Protein AF-R7UQK9-F1 (afdb_monomer)

Solvent-accessible surface area (backbone atoms only — not comparable to full-atom values): 12264 Å² total; per-residue (Å²): 137,54,74,66,58,55,53,51,52,52,51,52,50,52,52,53,52,51,51,51,54,52,50,53,54,50,52,50,50,52,51,51,50,51,52,55,49,53,53,49,51,52,52,52,55,50,50,54,50,52,54,52,50,53,49,53,51,49,55,53,50,52,53,51,50,53,52,50,50,53,50,52,54,52,50,51,50,52,51,51,50,52,50,50,56,51,48,65,71,64,52,60,86,78,75,60,81,71,87,69,72,72,66,86,37,75,64,57,54,52,49,52,53,51,51,50,53,52,51,54,48,53,50,52,53,50,52,51,51,52,53,51,48,51,54,51,50,51,50,55,51,52,51,51,50,51,51,51,52,51,52,52,53,52,50,52,52,51,52,52,51,51,53,52,51,56,54,61,74,68,53,82,83,78,87,75,87,88,76,99,66,79,93,83,64,75,58,93,46,92,92,73,53,71,71,80,84,78,85,79,88,75,80,76,86,83,132

Foldseek 3Di:
DDPVVVVVVVVVVVVVVVVVVVVVVVVVVVVVVVVVVVVVVVVVVVVVVVVVVVVVVVVVVVVVVVVVVVVVVVVVVVVVVVVVVVVVVPPPPVVPPPPPCPPPDPVVVVVVVVVVVVVVVVVVVVVVVVVVVVVVVVVVVVVVVVVVVVVVVVVVVVVVVVVVVVVVVPDPPPDDDDDPDPPPFDDPDPVPDGDDDDDDDDDDDDD

Secondary structure (DSSP, 8-state):
--HHHHHHHHHHHHHHHHHHHHHHHHHHHHHHHHHHHHHHHHHHHHHHHHHHHHHHHHHHHHHHHHHHHHHHHHHHHHHHHHHHHHHHHHS-TTS--SS------HHHHHHHHHHHHHHHHHHHHHHHHHHHHHHHHHHHHHHHHHHHHHHHHHHHHHHHHHHHHHHHHTS-----------TT---SSTTT-S--------PPPP-

pLDDT: mean 82.95, std 18.62, range [39.41, 98.5]

Mean predicted aligned error: 21.89 Å

Radius of gyration: 50.34 Å; Cα contacts (8 Å, |Δi|>4): 10; chains: 1; bounding box: 82×103×124 Å

Sequence (207 aa):
MTADDEFEIERLRAELAQERQMSEMLESSLKELGITLDEMDKRSHNFDQECNEWKTRYETQVEMNQQLEKQAILLATKVEESKRTLKELKMPKTARKADTDAEVTPHYVKALEKEKIVMENQLRDLEWRLDQESKAYYRATEERKNYVTEISAAKEVIENMKKNQQNLDNTPRSTQAGSNIPQDQRVIDPRRGPIRKTAAIKTLPRI

Organism: Capitella teleta (NCBI:txid283909)

InterPro domains:
  IPR028022 Protein of unknown function DUF4600 [PF15372] (50-167)
  IPR028022 Protein of unknown function DUF4600 [PTHR28671] (6-207)

Structure (mmCIF, N/CA/C/O backbone):
data_AF-R7UQK9-F1
#
_entry.id   AF-R7UQK9-F1
#
loop_
_atom_site.group_PDB
_atom_site.id
_atom_site.type_symbol
_atom_site.label_atom_id
_atom_site.label_alt_id
_atom_site.label_comp_id
_atom_site.label_asym_id
_atom_site.label_entity_id
_atom_site.label_seq_id
_atom_site.pdbx_PDB_ins_code
_atom_site.Cartn_x
_atom_site.Cartn_y
_atom_site.Cartn_z
_atom_site.occupancy
_atom_site.B_iso_or_equiv
_atom_site.auth_seq_id
_atom_site.auth_comp_id
_atom_site.auth_asym_id
_atom_site.auth_atom_id
_atom_site.pdbx_PDB_model_num
ATOM 1 N N . MET A 1 1 ? -53.062 -18.270 78.229 1.00 56.28 1 MET A N 1
ATOM 2 C CA . MET A 1 1 ? -52.474 -18.989 77.087 1.00 56.28 1 MET A CA 1
ATOM 3 C C . MET A 1 1 ? -52.761 -20.455 77.326 1.00 56.28 1 MET A C 1
ATOM 5 O O . MET A 1 1 ? -52.476 -20.924 78.424 1.00 56.28 1 MET A O 1
ATOM 9 N N . THR A 1 2 ? -53.479 -21.100 76.415 1.00 79.19 2 THR A N 1
ATOM 10 C CA . THR A 1 2 ? -53.856 -22.514 76.528 1.00 79.19 2 THR A CA 1
ATOM 11 C C . THR A 1 2 ? -52.745 -23.396 75.951 1.00 79.19 2 THR A C 1
ATOM 13 O O . THR A 1 2 ? -51.916 -22.912 75.187 1.00 79.19 2 THR A O 1
ATOM 16 N N . ALA A 1 3 ? -52.697 -24.676 76.329 1.00 79.38 3 ALA A N 1
ATOM 17 C CA . ALA A 1 3 ? -51.687 -25.609 75.815 1.00 79.38 3 ALA A CA 1
ATOM 18 C C . ALA A 1 3 ? -51.770 -25.793 74.282 1.00 79.38 3 ALA A C 1
ATOM 20 O O . ALA A 1 3 ? -50.750 -26.037 73.643 1.00 79.38 3 ALA A O 1
ATOM 21 N N . ASP A 1 4 ? -52.961 -25.618 73.699 1.00 82.25 4 ASP A N 1
ATOM 22 C CA . ASP A 1 4 ? -53.170 -25.609 72.243 1.00 82.25 4 ASP A CA 1
ATOM 23 C C . ASP A 1 4 ? -52.500 -24.398 71.578 1.00 82.25 4 ASP A C 1
ATOM 25 O O . ASP A 1 4 ? -51.817 -24.557 70.568 1.00 82.25 4 ASP A O 1
ATOM 29 N N . ASP A 1 5 ? -52.610 -23.206 72.183 1.00 86.12 5 ASP A N 1
ATOM 30 C CA . ASP A 1 5 ? -51.944 -21.996 71.673 1.00 86.12 5 ASP A CA 1
ATOM 31 C C . ASP A 1 5 ? -50.416 -22.178 71.650 1.00 86.12 5 ASP A C 1
ATOM 33 O O . ASP A 1 5 ? -49.730 -21.708 70.746 1.00 86.12 5 ASP A O 1
ATOM 37 N N . GLU A 1 6 ? -49.867 -22.865 72.652 1.00 86.75 6 GLU A N 1
ATOM 38 C CA . GLU A 1 6 ? -48.428 -23.095 72.793 1.00 86.75 6 GLU A CA 1
ATOM 39 C C . GLU A 1 6 ? -47.906 -24.107 71.758 1.00 86.75 6 GLU A C 1
ATOM 41 O O . GLU A 1 6 ? -46.847 -23.897 71.163 1.00 86.75 6 GLU A O 1
ATOM 46 N N . PHE A 1 7 ? -48.685 -25.156 71.473 1.00 91.00 7 PHE A N 1
ATOM 47 C CA . PHE A 1 7 ? -48.382 -26.128 70.421 1.00 91.00 7 PHE A CA 1
ATOM 48 C C . PHE A 1 7 ? -48.454 -25.508 69.017 1.00 91.00 7 PHE A C 1
ATOM 50 O O . PHE A 1 7 ? -47.589 -25.760 68.176 1.00 91.00 7 PHE A O 1
ATOM 57 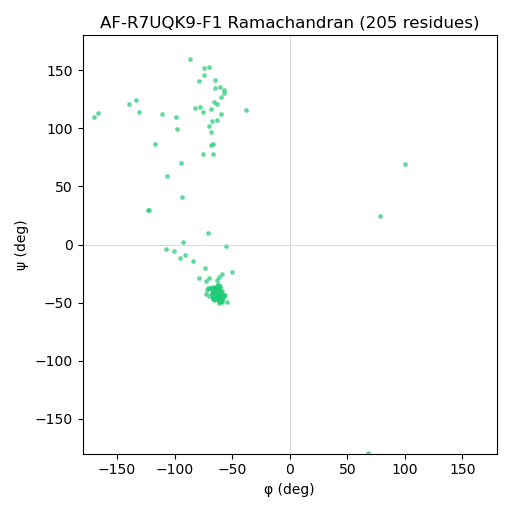N N . GLU A 1 8 ? -49.452 -24.663 68.758 1.00 93.06 8 GLU A N 1
ATOM 58 C CA . GLU A 1 8 ? -49.606 -23.996 67.465 1.00 93.06 8 GLU A CA 1
ATOM 59 C C . GLU A 1 8 ? -48.514 -22.943 67.220 1.00 93.06 8 GLU A C 1
ATOM 61 O O . GLU A 1 8 ? -47.974 -22.856 66.114 1.00 93.06 8 GLU A O 1
ATOM 66 N N . ILE A 1 9 ? -48.097 -22.212 68.261 1.00 92.75 9 ILE A N 1
ATOM 67 C CA . ILE A 1 9 ? -46.937 -21.310 68.196 1.00 92.75 9 ILE A CA 1
ATOM 68 C C . ILE A 1 9 ? -45.661 -22.080 67.844 1.00 92.75 9 ILE A C 1
ATOM 70 O O . ILE A 1 9 ? -44.876 -21.617 67.014 1.00 92.75 9 ILE A O 1
ATOM 74 N N . GLU A 1 10 ? -45.436 -23.246 68.450 1.00 93.88 10 GLU A N 1
ATOM 75 C CA . GLU A 1 10 ? -44.238 -24.041 68.178 1.00 93.88 10 GLU A CA 1
ATOM 76 C C . GLU A 1 10 ? -44.256 -24.641 66.761 1.00 93.88 10 GLU A C 1
ATOM 78 O O . GLU A 1 10 ? -43.234 -24.619 66.071 1.00 93.88 10 GLU A O 1
ATOM 83 N N . ARG A 1 11 ? -45.429 -25.067 66.263 1.00 95.56 11 ARG A N 1
ATOM 84 C CA . ARG A 1 11 ? -45.605 -25.497 64.863 1.00 95.56 11 ARG A CA 1
ATOM 85 C C . ARG A 1 11 ? -45.262 -24.375 63.880 1.00 95.56 11 ARG A C 1
ATOM 87 O O . ARG A 1 11 ? -44.478 -24.589 62.958 1.00 95.56 11 ARG A O 1
ATOM 94 N N . LEU A 1 12 ? -45.796 -23.173 64.105 1.00 95.38 12 LEU A N 1
ATOM 95 C CA . LEU A 1 12 ? -45.536 -22.005 63.256 1.00 95.38 12 LEU A CA 1
ATOM 96 C C . LEU A 1 12 ? -44.060 -21.587 63.279 1.00 95.38 12 LEU A C 1
ATOM 98 O O . LEU A 1 12 ? -43.518 -21.170 62.257 1.00 95.38 12 LEU A O 1
ATOM 102 N N . ARG A 1 13 ? -43.376 -21.719 64.423 1.00 9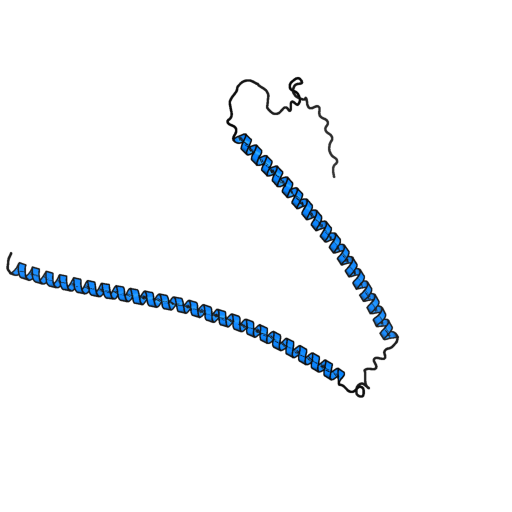5.38 13 ARG A N 1
ATOM 103 C CA . ARG A 1 13 ? -41.927 -21.475 64.517 1.00 95.38 13 ARG A CA 1
ATOM 104 C C . ARG A 1 13 ? -41.118 -22.475 63.700 1.00 95.38 13 ARG A C 1
ATOM 106 O O . ARG A 1 13 ? -40.159 -22.067 63.047 1.00 95.38 13 ARG A O 1
ATOM 113 N N . ALA A 1 14 ? -41.499 -23.751 63.728 1.00 95.31 14 ALA A N 1
ATOM 114 C CA . ALA A 1 14 ? -40.846 -24.788 62.938 1.00 95.31 14 ALA A CA 1
ATOM 115 C C . ALA A 1 14 ? -41.050 -24.568 61.428 1.00 95.31 14 ALA A C 1
ATOM 117 O O . ALA A 1 14 ? -40.078 -24.624 60.674 1.00 95.31 14 ALA A O 1
ATOM 118 N N . GLU A 1 15 ? -42.274 -24.239 60.997 1.00 96.06 15 GLU A N 1
ATOM 119 C CA . GLU A 1 15 ? -42.583 -23.893 59.600 1.00 96.06 15 GLU A CA 1
ATOM 120 C C . GLU A 1 15 ? -41.776 -22.668 59.134 1.00 96.06 15 GLU A C 1
ATOM 122 O O . GLU A 1 15 ? -41.106 -22.724 58.104 1.00 96.06 15 GLU A O 1
ATOM 127 N N . LEU A 1 16 ? -41.737 -21.596 59.937 1.00 96.31 16 LEU A N 1
ATOM 128 C CA . LEU A 1 16 ? -40.948 -20.394 59.642 1.00 96.31 16 LEU A CA 1
ATOM 129 C C . LEU A 1 16 ? -39.444 -20.699 59.528 1.00 96.31 16 LEU A C 1
ATOM 131 O O . LEU A 1 16 ? -38.753 -20.138 58.677 1.00 96.31 16 LEU A O 1
ATOM 135 N N . ALA A 1 17 ? -38.909 -21.561 60.398 1.00 96.50 17 ALA A N 1
ATOM 136 C CA . ALA A 1 17 ? -37.501 -21.951 60.362 1.00 96.50 17 ALA A CA 1
ATOM 137 C C . ALA A 1 17 ? -37.167 -22.753 59.095 1.00 96.50 17 ALA A C 1
ATOM 139 O O . ALA A 1 17 ? -36.146 -22.492 58.456 1.00 96.50 17 ALA A O 1
ATOM 140 N N . GLN A 1 18 ? -38.045 -23.679 58.701 1.00 96.62 18 GLN A N 1
ATOM 141 C CA . GLN A 1 18 ? -37.906 -24.441 57.463 1.00 96.62 18 GLN A CA 1
ATOM 142 C C . GLN A 1 18 ? -37.975 -23.533 56.228 1.00 96.62 18 GLN A C 1
ATOM 144 O O . GLN A 1 18 ? -37.158 -23.673 55.318 1.00 96.62 18 GLN A O 1
ATOM 149 N N . GLU A 1 19 ? -38.921 -22.593 56.194 1.00 96.75 19 GLU A N 1
ATOM 150 C CA . GLU A 1 19 ? -39.078 -21.650 55.085 1.00 96.75 19 GLU A CA 1
ATOM 151 C C . GLU A 1 19 ? -37.849 -20.742 54.944 1.00 96.75 19 GLU A C 1
ATOM 153 O O . GLU A 1 19 ? -37.344 -20.550 53.838 1.00 96.75 19 GLU A O 1
ATOM 158 N N . ARG A 1 20 ? -37.286 -20.265 56.064 1.00 96.75 20 ARG A N 1
ATOM 159 C CA . ARG A 1 20 ? -36.022 -19.509 56.072 1.00 96.75 20 ARG A CA 1
ATOM 160 C C . ARG A 1 20 ? -34.862 -20.320 55.511 1.00 96.75 20 ARG A C 1
ATOM 162 O O . ARG A 1 20 ? -34.158 -19.830 54.634 1.00 96.75 20 ARG A O 1
ATOM 169 N N . GLN A 1 21 ? -34.699 -21.565 55.956 1.00 97.44 21 GLN A N 1
ATOM 170 C CA . GLN A 1 21 ? -33.653 -22.448 55.439 1.00 97.44 21 GLN A CA 1
ATOM 171 C C . GLN A 1 21 ? -33.823 -22.693 53.930 1.00 97.44 21 GLN A C 1
ATOM 173 O O . GLN A 1 21 ? -32.848 -22.686 53.180 1.00 97.44 21 GLN A O 1
ATOM 178 N N . MET A 1 22 ? -35.058 -22.897 53.466 1.00 97.06 22 MET A N 1
ATOM 179 C CA . MET A 1 22 ? -35.349 -23.076 52.044 1.00 97.06 22 MET A CA 1
ATOM 180 C C . MET A 1 22 ? -35.025 -21.816 51.239 1.00 97.06 22 MET A C 1
ATOM 182 O O . MET A 1 22 ? -34.404 -21.914 50.182 1.00 97.06 22 MET A O 1
ATOM 186 N N . SER A 1 23 ? -35.390 -20.643 51.757 1.00 97.50 23 SER A N 1
ATOM 187 C CA . SER A 1 23 ? -35.069 -19.355 51.146 1.00 97.50 23 SER A CA 1
ATOM 188 C C . SER A 1 23 ? -33.557 -19.151 51.024 1.00 97.50 23 SER A C 1
ATOM 190 O O . SER A 1 23 ? -33.077 -18.782 49.956 1.00 97.50 23 SER A O 1
ATOM 192 N N . GLU A 1 24 ? -32.789 -19.453 52.073 1.00 97.56 24 GLU A N 1
ATOM 193 C CA . GLU A 1 24 ? -31.323 -19.349 52.059 1.00 97.56 24 GLU A CA 1
ATOM 194 C C . GLU A 1 24 ? -30.681 -20.304 51.039 1.00 97.56 24 GLU A C 1
ATOM 196 O O . GLU A 1 24 ? -29.775 -19.910 50.301 1.00 97.56 24 GLU A O 1
ATOM 201 N N . MET A 1 25 ? -31.174 -21.545 50.939 1.00 96.94 25 MET A N 1
ATOM 202 C CA . MET A 1 25 ? -30.699 -22.502 49.930 1.00 96.94 25 MET A CA 1
ATOM 203 C C . MET A 1 25 ? -30.996 -22.027 48.503 1.00 96.94 25 MET A C 1
ATOM 205 O O . MET A 1 25 ? -30.138 -22.140 47.626 1.00 96.94 25 MET A O 1
ATOM 209 N N . LEU A 1 26 ? -32.190 -21.474 48.267 1.00 97.69 26 LEU A N 1
ATOM 210 C CA . LEU A 1 26 ? -32.560 -20.918 46.966 1.00 97.69 26 LEU A CA 1
ATOM 211 C C . LEU A 1 26 ? -31.703 -19.702 46.615 1.00 97.69 26 LEU A C 1
ATOM 213 O O . LEU A 1 26 ? -31.220 -19.615 45.491 1.00 97.69 26 LEU A O 1
ATOM 217 N N . GLU A 1 27 ? -31.445 -18.801 47.564 1.00 97.50 27 GLU A N 1
ATOM 218 C CA . GLU A 1 27 ? -30.543 -17.667 47.351 1.00 97.50 27 GLU A CA 1
ATOM 219 C C . GLU A 1 27 ? -29.106 -18.106 47.037 1.00 97.50 27 GLU A C 1
ATOM 221 O O . GLU A 1 27 ? -28.471 -17.509 46.164 1.00 97.50 27 GLU A O 1
ATOM 226 N N . SER A 1 28 ? -28.588 -19.143 47.709 1.00 97.12 28 SER A N 1
ATOM 227 C CA . SER A 1 28 ? -27.271 -19.719 47.389 1.00 97.12 28 SER A CA 1
ATOM 228 C C . SER A 1 28 ? -27.247 -20.265 45.966 1.00 97.12 28 SER A C 1
ATOM 230 O O . SER A 1 28 ? -26.371 -19.908 45.181 1.00 97.12 28 SER A O 1
ATOM 232 N N . SER A 1 29 ? -28.259 -21.054 45.596 1.00 97.00 29 SER A N 1
ATOM 233 C CA . SER A 1 29 ? -28.366 -21.631 44.256 1.00 97.00 29 SER A CA 1
ATOM 234 C C . SER A 1 29 ? -28.487 -20.556 43.176 1.00 97.00 29 SER A C 1
ATOM 236 O O . SER A 1 29 ? -27.858 -20.665 42.131 1.00 97.00 29 SER A O 1
ATOM 238 N N . LEU A 1 30 ? -29.230 -19.478 43.434 1.00 97.81 30 LEU A N 1
ATOM 239 C CA . LEU A 1 30 ? -29.396 -18.367 42.496 1.00 97.81 30 LEU A CA 1
ATOM 240 C C . LEU A 1 30 ? -28.081 -17.594 42.307 1.00 97.81 30 LEU A C 1
ATOM 242 O O . LEU A 1 30 ? -27.746 -17.218 41.184 1.00 97.81 30 LEU A O 1
ATOM 246 N N . LYS A 1 31 ? -27.298 -17.414 43.381 1.00 97.94 31 LYS A N 1
ATOM 247 C CA . LYS A 1 31 ? -25.943 -16.841 43.305 1.00 97.94 31 LYS A CA 1
ATOM 248 C C . LYS A 1 31 ? -24.995 -17.737 42.514 1.00 97.94 31 LYS A C 1
ATOM 250 O O . LYS A 1 31 ? -24.295 -17.236 41.640 1.00 97.94 31 LYS A O 1
ATOM 255 N N . GLU A 1 32 ? -24.991 -19.038 42.783 1.00 97.62 32 GLU A N 1
ATOM 256 C CA . GLU A 1 32 ? -24.187 -20.014 42.038 1.00 97.62 32 GLU A CA 1
ATOM 257 C C . GLU A 1 32 ? -24.565 -20.026 40.554 1.00 97.62 32 GLU A C 1
ATOM 259 O O . GLU A 1 32 ? -23.687 -19.949 39.696 1.00 97.62 32 GLU A O 1
ATOM 264 N N . LEU A 1 33 ? -25.865 -20.012 40.241 1.00 97.62 33 LEU A N 1
ATOM 265 C CA . LEU A 1 33 ? -26.352 -19.936 38.867 1.00 97.62 33 LEU A CA 1
ATOM 266 C C . LEU A 1 33 ? -25.900 -18.634 38.189 1.00 97.62 33 LEU A C 1
ATOM 268 O O . LEU A 1 33 ? -25.443 -18.660 37.048 1.00 97.62 33 LEU A O 1
ATOM 272 N N . GLY A 1 34 ? -25.960 -17.508 38.904 1.00 97.75 34 GLY A N 1
ATOM 273 C CA . GLY A 1 34 ? -25.466 -16.217 38.425 1.00 97.75 34 GLY A CA 1
ATOM 274 C C . GLY A 1 34 ? -23.969 -16.234 38.110 1.00 97.75 34 GLY A C 1
ATOM 275 O O . GLY A 1 34 ? -23.563 -15.723 37.070 1.00 97.75 34 GLY A O 1
ATOM 276 N N . ILE A 1 35 ? -23.159 -16.884 38.951 1.00 97.56 35 ILE A N 1
ATOM 277 C CA . ILE A 1 35 ? -21.725 -17.083 38.691 1.00 97.56 35 ILE A CA 1
ATOM 278 C C . ILE A 1 35 ? -21.528 -17.953 37.446 1.00 97.56 35 ILE A C 1
ATOM 280 O O . ILE A 1 35 ? -20.756 -17.584 36.565 1.00 97.56 35 ILE A O 1
ATOM 284 N N . THR A 1 36 ? -22.250 -19.073 37.325 1.00 97.25 36 THR A N 1
ATOM 285 C CA . THR A 1 36 ? -22.124 -19.943 36.142 1.00 97.25 36 THR A CA 1
ATOM 286 C C . THR A 1 36 ? -22.526 -19.234 34.850 1.00 97.25 36 THR A C 1
ATOM 288 O O . THR A 1 36 ? -21.902 -19.459 33.815 1.00 97.25 36 THR A O 1
ATOM 291 N N . LEU A 1 37 ? -23.528 -18.352 34.904 1.00 97.25 37 LEU A N 1
ATOM 292 C CA . LEU A 1 37 ? -23.958 -17.554 33.761 1.00 97.25 37 LEU A CA 1
ATOM 293 C C . LEU A 1 37 ? -22.870 -16.552 33.349 1.00 97.25 37 LEU A C 1
ATOM 295 O O . LEU A 1 37 ? -22.506 -16.500 32.179 1.00 97.25 37 LEU A O 1
ATOM 299 N N . ASP A 1 38 ? -22.286 -15.834 34.311 1.00 96.62 38 ASP A N 1
ATOM 300 C CA . ASP A 1 38 ? -21.188 -14.890 34.066 1.00 96.62 38 ASP A CA 1
ATOM 301 C C . ASP A 1 38 ? -19.933 -15.592 33.506 1.00 96.62 38 ASP A C 1
ATOM 303 O O . ASP A 1 38 ? -19.273 -15.091 32.594 1.00 96.62 38 ASP A O 1
ATOM 307 N N . GLU A 1 39 ? -19.616 -16.797 33.988 1.00 96.06 39 GLU A N 1
ATOM 308 C CA . GLU A 1 39 ? -18.543 -17.619 33.420 1.00 96.06 39 GLU A CA 1
ATOM 309 C C . GLU A 1 39 ? -18.827 -18.049 31.974 1.00 96.06 39 GLU A C 1
ATOM 311 O O . GLU A 1 39 ? -17.917 -18.038 31.136 1.00 96.06 39 GLU A O 1
ATOM 316 N N . MET A 1 40 ? -20.070 -18.432 31.666 1.00 94.94 40 MET A N 1
ATOM 317 C CA . MET A 1 40 ? -20.482 -18.810 30.312 1.00 94.94 40 MET A CA 1
ATOM 318 C C . MET A 1 40 ? -20.419 -17.616 29.355 1.00 94.94 40 MET A C 1
ATOM 320 O O . MET A 1 40 ? -19.861 -17.755 28.265 1.00 94.94 40 MET A O 1
ATOM 324 N N . ASP A 1 41 ? -20.899 -16.445 29.775 1.00 94.06 41 ASP A N 1
ATOM 325 C CA . ASP A 1 41 ? -20.853 -15.216 28.976 1.00 94.06 41 ASP A CA 1
ATOM 326 C C . ASP A 1 41 ? -19.409 -14.805 28.664 1.00 94.06 41 ASP A C 1
ATOM 328 O O . ASP A 1 41 ? -19.069 -14.519 27.512 1.00 94.06 41 ASP A O 1
ATOM 332 N N . LYS A 1 42 ? -18.510 -14.872 29.656 1.00 94.31 42 LYS A N 1
ATOM 333 C CA . LYS A 1 42 ? -17.072 -14.622 29.451 1.00 94.31 42 LYS A CA 1
ATOM 334 C C . LYS A 1 42 ? -16.449 -15.601 28.456 1.00 94.31 42 LYS A C 1
ATOM 336 O O . LYS A 1 42 ? -15.678 -15.187 27.591 1.00 94.31 42 LYS A O 1
ATOM 341 N N . ARG A 1 43 ? -16.774 -16.897 28.550 1.00 93.38 43 ARG A N 1
ATOM 342 C CA . ARG A 1 43 ? -16.286 -17.905 27.589 1.00 93.38 43 ARG A CA 1
ATOM 343 C C . ARG A 1 43 ? -16.808 -17.646 26.180 1.00 93.38 43 ARG A C 1
ATOM 345 O O . ARG A 1 43 ? -16.034 -17.769 25.235 1.00 93.38 43 ARG A O 1
ATOM 352 N N . SER A 1 44 ? -18.079 -17.271 26.042 1.00 90.75 44 SER A N 1
ATOM 353 C CA . SER A 1 44 ? -18.668 -16.923 24.746 1.00 90.75 44 SER A CA 1
ATOM 354 C C . SER A 1 44 ? -17.954 -15.727 24.119 1.00 90.75 44 SER A C 1
ATOM 356 O O . SER A 1 44 ? -17.577 -15.778 22.953 1.00 90.75 44 SER A O 1
ATOM 358 N N . HIS A 1 45 ? -17.696 -14.681 24.905 1.00 88.88 45 HIS A N 1
ATOM 359 C CA . HIS A 1 45 ? -16.993 -13.497 24.422 1.00 88.88 45 HIS A CA 1
ATOM 360 C C . HIS A 1 45 ? -15.566 -13.810 23.945 1.00 88.88 45 HIS A C 1
ATOM 362 O O . HIS A 1 45 ? -15.147 -13.358 22.879 1.00 88.88 45 HIS A O 1
ATOM 368 N N . ASN A 1 46 ? -14.832 -14.631 24.702 1.00 87.19 46 ASN A N 1
ATOM 369 C CA . ASN A 1 46 ? -13.487 -15.055 24.316 1.00 87.19 46 ASN A CA 1
ATOM 370 C C . ASN A 1 46 ? -13.495 -15.878 23.019 1.00 87.19 46 ASN A C 1
ATOM 372 O O . ASN A 1 46 ? -12.624 -15.691 22.174 1.00 87.19 46 ASN A O 1
ATOM 376 N N . PHE A 1 47 ? -14.489 -16.753 22.832 1.00 86.50 47 PHE A N 1
ATOM 377 C CA . PHE A 1 47 ? -14.632 -17.540 21.606 1.00 86.50 47 PHE A CA 1
ATOM 378 C C . PHE A 1 47 ? -14.819 -16.653 20.366 1.00 86.50 47 PHE A C 1
ATOM 380 O O . PHE A 1 47 ? -14.178 -16.885 19.338 1.00 86.50 47 PHE A O 1
ATOM 387 N N . ASP A 1 48 ? -15.638 -15.603 20.463 1.00 86.44 48 ASP A N 1
ATOM 388 C CA . ASP A 1 48 ? -15.829 -14.648 19.367 1.00 86.44 48 ASP A CA 1
ATOM 389 C C . ASP A 1 48 ? -14.529 -13.905 19.029 1.00 86.44 48 ASP A C 1
ATOM 391 O O . ASP A 1 48 ? -14.196 -13.705 17.856 1.00 86.44 48 ASP A O 1
ATOM 395 N N . GLN A 1 49 ? -13.760 -13.521 20.051 1.00 86.88 49 GLN A N 1
ATOM 396 C CA . GLN A 1 49 ? -12.475 -12.855 19.866 1.00 86.88 49 GLN A CA 1
ATOM 397 C C . GLN A 1 49 ? -11.447 -13.776 19.196 1.00 86.88 49 GLN A C 1
ATOM 399 O O . GLN A 1 49 ? -10.831 -13.382 18.204 1.00 86.88 49 GLN A O 1
ATOM 404 N N . GLU A 1 50 ? -11.309 -15.015 19.669 1.00 87.25 50 GLU A N 1
ATOM 405 C CA . GLU A 1 50 ? -10.430 -16.009 19.053 1.00 87.25 50 GLU A CA 1
ATOM 406 C C . GLU A 1 50 ? -10.834 -16.278 17.596 1.00 87.25 50 GLU A C 1
ATOM 408 O O . GLU A 1 50 ? -9.989 -16.241 16.703 1.00 87.25 50 GLU A O 1
ATOM 413 N N . CYS A 1 51 ? -12.124 -16.464 17.307 1.00 86.44 51 CYS A N 1
ATOM 414 C CA . CYS A 1 51 ? -12.610 -16.668 15.940 1.00 86.44 51 CYS A CA 1
ATOM 415 C C . CYS A 1 51 ? -12.194 -15.517 15.001 1.00 86.44 51 CYS A C 1
ATOM 417 O O . CYS A 1 51 ? -11.694 -15.748 13.893 1.00 86.44 51 CYS A O 1
ATOM 419 N N . ASN A 1 52 ? -12.316 -14.272 15.471 1.00 90.69 52 ASN A N 1
ATOM 420 C CA . ASN A 1 52 ? -11.897 -13.086 14.724 1.00 90.69 52 ASN A CA 1
ATOM 421 C C . ASN A 1 52 ? -10.375 -13.033 14.501 1.00 90.69 52 ASN A C 1
ATOM 423 O O . ASN A 1 52 ? -9.916 -12.667 13.413 1.00 90.69 52 ASN A O 1
ATOM 427 N N . GLU A 1 53 ? -9.576 -13.439 15.489 1.00 94.75 53 GLU A N 1
ATOM 428 C CA . GLU A 1 53 ? -8.118 -13.505 15.359 1.00 94.75 53 GLU A CA 1
ATOM 429 C C . GLU A 1 53 ? -7.672 -14.565 14.350 1.00 94.75 53 GLU A C 1
ATOM 431 O O . GLU A 1 53 ? -6.827 -14.290 13.494 1.00 94.75 53 GLU A O 1
ATOM 436 N N . TRP A 1 54 ? -8.245 -15.768 14.412 1.00 95.88 54 TRP A N 1
ATOM 437 C CA . TRP A 1 54 ? -7.925 -16.848 13.479 1.00 95.88 54 TRP A CA 1
ATOM 438 C C . TRP A 1 54 ? -8.300 -16.479 12.046 1.00 95.88 54 TRP A C 1
ATOM 440 O O . TRP A 1 54 ? -7.513 -16.722 11.129 1.00 95.88 54 TRP A O 1
ATOM 450 N N . LYS A 1 55 ? -9.450 -15.824 11.854 1.00 97.19 55 LYS A N 1
ATOM 451 C CA . LYS A 1 55 ? -9.857 -15.290 10.552 1.00 97.19 55 LYS A CA 1
ATOM 452 C C . LYS A 1 55 ? -8.849 -14.269 10.022 1.00 97.19 55 LYS A C 1
ATOM 454 O O . LYS A 1 55 ? -8.371 -14.417 8.901 1.00 97.19 55 LYS A O 1
ATOM 459 N N . THR A 1 56 ? -8.452 -13.304 10.851 1.00 96.81 56 THR A N 1
ATOM 460 C CA . THR A 1 56 ? -7.467 -12.275 10.474 1.00 96.81 56 THR A CA 1
ATOM 461 C C . THR A 1 56 ? -6.112 -12.893 10.111 1.00 96.81 56 THR A C 1
ATOM 463 O O . THR A 1 56 ? -5.494 -12.520 9.110 1.00 96.81 56 THR A O 1
ATOM 466 N N . ARG A 1 57 ? -5.645 -13.881 10.889 1.00 97.50 57 ARG A N 1
ATOM 467 C CA . ARG A 1 57 ? -4.397 -14.610 10.602 1.00 97.50 57 ARG A CA 1
ATOM 468 C C . ARG A 1 57 ? -4.482 -15.386 9.295 1.00 97.50 57 ARG A C 1
ATOM 470 O O . ARG A 1 57 ? -3.540 -15.344 8.509 1.00 97.50 57 ARG A O 1
ATOM 477 N N . TYR A 1 58 ? -5.597 -16.074 9.056 1.00 97.69 58 TYR A N 1
ATOM 478 C CA . TYR A 1 58 ? -5.824 -16.808 7.817 1.00 97.69 58 TYR A CA 1
ATOM 479 C C . TYR A 1 58 ? -5.819 -15.874 6.602 1.00 97.69 58 TYR A C 1
ATOM 481 O O . TYR A 1 58 ? -5.092 -16.132 5.647 1.00 97.69 58 TYR A O 1
ATOM 489 N N . GLU A 1 59 ? -6.559 -14.765 6.656 1.00 97.75 59 GLU A N 1
ATOM 490 C CA . GLU A 1 59 ? -6.622 -13.777 5.571 1.00 97.75 59 GLU A CA 1
ATOM 491 C C . GLU A 1 59 ? -5.237 -13.184 5.269 1.00 97.75 59 GLU A C 1
ATOM 493 O O . GLU A 1 59 ? -4.808 -13.175 4.114 1.00 97.75 59 GLU A O 1
ATOM 498 N N . THR A 1 60 ? -4.483 -12.811 6.309 1.00 97.88 60 THR A N 1
ATOM 499 C CA . THR A 1 60 ? -3.104 -12.312 6.167 1.00 97.88 60 THR A CA 1
ATOM 500 C C . THR A 1 60 ? -2.177 -13.359 5.541 1.00 97.88 60 THR A C 1
ATOM 502 O O . THR A 1 60 ? -1.360 -13.046 4.673 1.00 97.88 60 THR A O 1
ATOM 505 N N . GLN A 1 61 ? -2.298 -14.625 5.957 1.00 98.38 61 GLN A N 1
ATOM 506 C CA . GLN A 1 61 ? -1.483 -15.715 5.420 1.00 98.38 61 GLN A CA 1
ATOM 507 C C . GLN A 1 61 ? -1.806 -15.994 3.950 1.00 98.38 61 GLN A C 1
ATOM 509 O O . GLN A 1 61 ? -0.896 -16.224 3.154 1.00 98.38 61 GLN A O 1
ATOM 514 N N . VAL A 1 62 ? -3.088 -15.972 3.577 1.00 98.50 62 VAL A N 1
ATOM 515 C CA . VAL A 1 62 ? -3.521 -16.134 2.185 1.00 98.50 62 VAL A CA 1
ATOM 516 C C . VAL A 1 62 ? -2.960 -15.007 1.323 1.00 98.50 62 VAL A C 1
ATOM 518 O O . VAL A 1 62 ? -2.415 -15.282 0.255 1.00 98.50 62 VAL A O 1
ATOM 521 N N . GLU A 1 63 ? -3.021 -13.759 1.788 1.00 98.31 63 GLU A N 1
ATOM 522 C CA . GLU A 1 63 ? -2.458 -12.619 1.063 1.00 98.31 63 GLU A CA 1
ATOM 523 C C . GLU A 1 63 ? -0.937 -12.750 0.882 1.00 98.31 63 GLU A C 1
ATOM 525 O O . GLU A 1 63 ? -0.422 -12.593 -0.230 1.00 98.31 63 GLU A O 1
ATOM 530 N N . MET A 1 64 ? -0.212 -13.121 1.941 1.00 98.19 64 MET A N 1
ATOM 531 C CA . MET A 1 64 ? 1.228 -13.373 1.869 1.00 98.19 64 MET A CA 1
ATOM 532 C C . MET A 1 64 ? 1.557 -14.495 0.878 1.00 98.19 64 MET A C 1
ATOM 534 O O . MET A 1 64 ? 2.464 -14.352 0.055 1.00 98.19 64 MET A O 1
ATOM 538 N N . ASN A 1 65 ? 0.799 -15.592 0.904 1.00 98.38 65 ASN A N 1
ATOM 539 C CA . ASN A 1 65 ? 0.980 -16.703 -0.026 1.00 98.38 65 ASN A CA 1
ATOM 540 C C . ASN A 1 65 ? 0.757 -16.261 -1.479 1.00 98.38 65 ASN A C 1
ATOM 542 O O . ASN A 1 65 ? 1.566 -16.596 -2.342 1.00 98.38 65 ASN A O 1
ATOM 546 N N . GLN A 1 66 ? -0.272 -15.451 -1.753 1.00 98.50 66 GLN A N 1
ATOM 547 C CA . GLN A 1 66 ? -0.510 -14.897 -3.092 1.00 98.50 66 GLN A CA 1
ATOM 548 C C . GLN A 1 66 ? 0.652 -14.015 -3.567 1.00 98.50 66 GLN A C 1
ATOM 550 O O . GLN A 1 66 ? 1.018 -14.036 -4.744 1.00 98.50 66 GLN A O 1
ATOM 555 N N . GLN A 1 67 ? 1.249 -13.224 -2.672 1.00 98.31 67 GLN A N 1
ATOM 556 C CA . GLN A 1 67 ? 2.425 -12.418 -3.006 1.00 98.31 67 GLN A CA 1
ATOM 557 C C . GLN A 1 6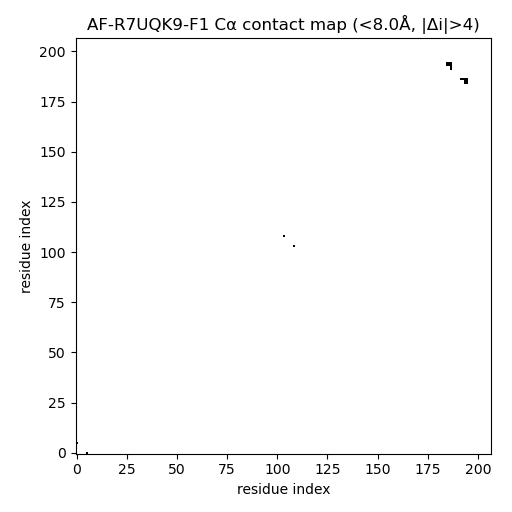7 ? 3.648 -13.294 -3.306 1.00 98.31 67 GLN A C 1
ATOM 559 O O . GLN A 1 67 ? 4.353 -13.037 -4.284 1.00 98.31 67 GLN A O 1
ATOM 564 N N . LEU A 1 68 ? 3.883 -14.343 -2.514 1.00 98.38 68 LEU A N 1
ATOM 565 C CA . LEU A 1 68 ? 4.968 -15.302 -2.742 1.00 98.38 68 LEU A CA 1
ATOM 566 C C . LEU A 1 68 ? 4.796 -16.057 -4.063 1.00 98.38 68 LEU A C 1
ATOM 568 O O . LEU A 1 68 ? 5.764 -16.230 -4.799 1.00 98.38 68 LEU A O 1
ATOM 572 N N . GLU A 1 69 ? 3.573 -16.449 -4.407 1.00 98.38 69 GLU A N 1
ATOM 573 C CA . GLU A 1 69 ? 3.274 -17.133 -5.665 1.00 98.38 69 GLU A CA 1
ATOM 574 C C . GLU A 1 69 ? 3.561 -16.235 -6.878 1.00 98.38 69 GLU A C 1
ATOM 576 O O . GLU A 1 69 ? 4.239 -16.653 -7.820 1.00 98.38 69 GLU A O 1
ATOM 581 N N . LYS A 1 70 ? 3.168 -14.954 -6.817 1.00 98.25 70 LYS A N 1
ATOM 582 C CA . LYS A 1 70 ? 3.536 -13.955 -7.838 1.00 98.25 70 LYS A CA 1
ATOM 583 C C . LYS A 1 70 ? 5.055 -13.818 -7.978 1.00 98.25 70 LYS A C 1
ATOM 585 O O . LYS A 1 70 ? 5.565 -13.776 -9.099 1.00 98.25 70 LYS A O 1
ATOM 590 N N . GLN A 1 71 ? 5.785 -13.768 -6.862 1.00 98.12 71 GLN A N 1
ATOM 591 C CA . GLN A 1 71 ? 7.249 -13.693 -6.880 1.00 98.12 71 GLN A CA 1
ATOM 592 C C . GLN A 1 71 ? 7.882 -14.956 -7.478 1.00 98.12 71 GLN A C 1
ATOM 594 O O . GLN A 1 71 ? 8.813 -14.850 -8.277 1.00 98.12 71 GLN A O 1
ATOM 599 N N . ALA A 1 72 ? 7.359 -16.138 -7.150 1.00 97.62 72 ALA A N 1
ATOM 600 C CA . ALA A 1 72 ? 7.832 -17.404 -7.698 1.00 97.62 72 ALA A CA 1
ATOM 601 C C . ALA A 1 72 ? 7.660 -17.460 -9.223 1.00 97.62 72 ALA A C 1
ATOM 603 O O . ALA A 1 72 ? 8.601 -17.819 -9.932 1.00 97.62 72 ALA A O 1
ATOM 604 N N . ILE A 1 73 ? 6.502 -17.033 -9.740 1.00 98.06 73 ILE A N 1
ATOM 605 C CA . ILE A 1 73 ? 6.233 -16.963 -11.184 1.00 98.06 73 ILE A CA 1
ATOM 606 C C . ILE A 1 73 ? 7.191 -15.984 -11.874 1.00 98.06 73 ILE A C 1
ATOM 608 O O . ILE A 1 73 ? 7.774 -16.312 -12.912 1.00 98.06 73 ILE A O 1
ATOM 612 N N . LEU A 1 74 ? 7.398 -14.798 -11.295 1.00 98.06 74 LEU A N 1
ATOM 613 C CA . LEU A 1 74 ? 8.310 -13.791 -11.843 1.00 98.06 74 LEU A CA 1
ATOM 614 C C . LEU A 1 74 ? 9.747 -14.322 -11.927 1.00 98.06 74 LEU A C 1
ATOM 616 O O . LEU A 1 74 ? 10.405 -14.198 -12.961 1.00 98.06 74 LEU A O 1
ATOM 620 N N . LEU A 1 75 ? 10.232 -14.938 -10.848 1.00 97.94 75 LEU A N 1
ATOM 621 C CA . LEU A 1 75 ? 11.572 -15.515 -10.798 1.00 97.94 75 LEU A CA 1
ATOM 622 C C . LEU A 1 75 ? 11.719 -16.682 -11.775 1.00 97.94 75 LEU A C 1
ATOM 624 O O . LEU A 1 75 ? 12.718 -16.742 -12.488 1.00 97.94 75 LEU A O 1
ATOM 628 N N . ALA A 1 76 ? 10.724 -17.567 -11.862 1.00 97.19 76 ALA A N 1
ATOM 629 C CA . ALA A 1 76 ? 10.722 -18.662 -12.827 1.00 97.19 76 ALA A CA 1
ATOM 630 C C . ALA A 1 76 ? 10.800 -18.139 -14.269 1.00 97.19 76 ALA A C 1
ATOM 632 O O . ALA A 1 76 ? 11.613 -18.624 -15.055 1.00 97.19 76 ALA A O 1
ATOM 633 N N . THR A 1 77 ? 10.030 -17.094 -14.587 1.00 96.50 77 THR A N 1
ATOM 634 C CA . THR A 1 77 ? 10.052 -16.435 -15.902 1.00 96.50 77 THR A CA 1
ATOM 635 C C . THR A 1 77 ? 11.431 -15.855 -16.204 1.00 96.50 77 THR A C 1
ATOM 637 O O . THR A 1 77 ? 12.006 -16.137 -17.253 1.00 96.50 77 THR A O 1
ATOM 640 N N . LYS A 1 78 ? 12.026 -15.130 -15.250 1.00 96.31 78 LYS A N 1
ATOM 641 C CA . LYS A 1 78 ? 13.354 -14.520 -15.406 1.00 96.31 78 LYS A CA 1
ATOM 642 C C . LYS A 1 78 ? 14.470 -15.557 -15.564 1.00 96.31 78 LYS A C 1
ATOM 644 O O . LYS A 1 78 ? 15.416 -15.357 -16.331 1.00 96.31 78 LYS A O 1
ATOM 649 N N . VAL A 1 79 ? 14.375 -16.675 -14.844 1.00 96.38 79 VAL A N 1
ATOM 650 C CA . VAL A 1 79 ? 15.296 -17.810 -14.993 1.00 96.38 79 VAL A CA 1
ATOM 651 C C . VAL A 1 79 ? 15.151 -18.430 -16.379 1.00 96.38 79 VAL A C 1
ATOM 653 O O . VAL A 1 79 ? 16.161 -18.726 -17.015 1.00 96.38 79 VAL A O 1
ATOM 656 N N . GLU A 1 80 ? 13.925 -18.607 -16.866 1.00 94.62 80 GLU A N 1
ATOM 657 C CA . GLU A 1 80 ? 13.672 -19.182 -18.186 1.00 94.62 80 GLU A CA 1
ATOM 658 C C . GLU A 1 80 ? 14.160 -18.265 -19.316 1.00 94.62 80 GLU A C 1
ATOM 660 O O . GLU A 1 80 ? 14.827 -18.729 -20.237 1.00 94.62 80 GLU A O 1
ATOM 665 N N . GLU A 1 81 ? 13.938 -16.955 -19.212 1.00 94.31 81 GLU A N 1
ATOM 666 C CA . GLU A 1 81 ? 14.509 -15.961 -20.129 1.00 94.31 81 GLU A CA 1
ATOM 667 C C . GLU A 1 81 ? 16.038 -16.017 -20.132 1.00 94.31 81 GLU A C 1
ATOM 669 O O . GLU A 1 81 ? 16.657 -16.125 -21.188 1.00 94.31 81 GLU A O 1
ATOM 674 N N . SER A 1 82 ? 16.661 -16.051 -18.951 1.00 91.25 82 SER A N 1
ATOM 675 C CA . SER A 1 82 ? 18.121 -16.154 -18.830 1.00 91.25 82 SER A CA 1
ATOM 676 C C . SER A 1 82 ? 18.661 -17.447 -19.452 1.00 91.25 82 SER A C 1
ATOM 678 O O . SER A 1 82 ? 19.704 -17.435 -20.110 1.00 91.25 82 SER A O 1
ATOM 680 N N . LYS A 1 83 ? 17.946 -18.570 -19.290 1.00 91.31 83 LYS A N 1
ATOM 681 C CA . LYS A 1 83 ? 18.279 -19.848 -19.938 1.00 91.31 83 LYS A CA 1
ATOM 682 C C . LYS A 1 83 ? 18.146 -19.769 -21.456 1.00 91.31 83 LYS A C 1
ATOM 684 O O . LYS A 1 83 ? 19.023 -20.291 -22.143 1.00 91.31 83 LYS A O 1
ATOM 689 N N . ARG A 1 84 ? 17.097 -19.128 -21.984 1.00 84.69 84 ARG A N 1
ATOM 690 C CA . ARG A 1 84 ? 16.913 -18.909 -23.431 1.00 84.69 84 ARG A CA 1
ATOM 691 C C . ARG A 1 84 ? 18.049 -18.070 -24.003 1.00 84.69 84 ARG A C 1
ATOM 693 O O . ARG A 1 84 ? 18.712 -18.536 -24.923 1.00 84.69 84 ARG A O 1
ATOM 700 N N . THR A 1 85 ? 18.367 -16.937 -23.380 1.00 84.69 85 THR A N 1
ATOM 701 C CA . THR A 1 85 ? 19.498 -16.078 -23.765 1.00 84.69 85 THR A CA 1
ATOM 702 C C . THR A 1 85 ? 20.821 -16.847 -23.749 1.00 84.69 85 THR A C 1
ATOM 704 O O . THR A 1 85 ? 21.612 -16.777 -24.689 1.00 84.69 85 THR A O 1
ATOM 707 N N . LEU A 1 86 ? 21.067 -17.655 -22.711 1.00 80.12 86 LEU A N 1
ATOM 708 C CA . LEU A 1 86 ? 22.274 -18.478 -22.632 1.00 80.12 86 LEU A CA 1
ATOM 709 C C . LEU A 1 86 ? 22.302 -19.579 -23.703 1.00 80.12 86 LEU A C 1
ATOM 711 O O . LEU A 1 86 ? 23.368 -19.890 -24.232 1.00 80.12 86 LEU A O 1
ATOM 715 N N . LYS A 1 87 ? 21.153 -20.182 -24.025 1.00 78.62 87 LYS A N 1
ATOM 716 C CA . LYS A 1 87 ? 21.029 -21.178 -25.094 1.00 78.62 87 LYS A CA 1
ATOM 717 C C . LYS A 1 87 ? 21.307 -20.543 -26.454 1.00 78.62 87 LYS A C 1
ATOM 719 O O . LYS A 1 87 ? 22.073 -21.118 -27.216 1.00 78.62 87 LYS A O 1
ATOM 724 N N . GLU A 1 88 ? 20.777 -19.352 -26.725 1.00 73.75 88 GLU A N 1
ATOM 725 C CA . GLU A 1 88 ? 21.062 -18.575 -27.939 1.00 73.75 88 GLU A CA 1
ATOM 726 C C . GLU A 1 88 ? 22.553 -18.245 -28.086 1.00 73.75 88 GLU A C 1
ATOM 728 O O . GLU A 1 88 ? 23.102 -18.376 -29.179 1.00 73.75 88 GLU A O 1
ATOM 733 N N . LEU A 1 89 ? 23.230 -17.900 -26.986 1.00 68.94 89 LEU A N 1
ATOM 734 C CA . LEU A 1 89 ? 24.678 -17.655 -26.958 1.00 68.94 89 LEU A CA 1
ATOM 735 C C . LEU A 1 89 ? 25.518 -18.931 -27.146 1.00 68.94 89 LEU A C 1
ATOM 737 O O . LEU A 1 89 ? 26.637 -18.858 -27.653 1.00 68.94 89 LEU A O 1
ATOM 741 N N . LYS A 1 90 ? 25.002 -20.096 -26.729 1.00 66.06 90 LYS A N 1
ATOM 742 C CA . LYS A 1 90 ? 25.677 -21.405 -26.819 1.00 66.06 90 LYS A CA 1
ATOM 743 C C . LYS A 1 90 ? 25.390 -22.171 -28.111 1.00 66.06 90 LYS A C 1
ATOM 745 O O . LYS A 1 90 ? 26.034 -23.194 -28.345 1.00 66.06 90 LYS A O 1
ATOM 750 N N . MET A 1 91 ? 24.455 -21.715 -28.948 1.00 54.06 91 MET A N 1
ATOM 751 C CA . MET A 1 91 ? 24.272 -22.289 -30.281 1.00 54.06 91 MET A CA 1
ATOM 752 C C . MET A 1 91 ? 25.582 -22.134 -31.075 1.00 54.06 91 MET A C 1
ATOM 754 O O . MET A 1 91 ? 26.099 -21.018 -31.178 1.00 54.06 91 MET A O 1
ATOM 758 N N . PRO A 1 92 ? 26.145 -23.214 -31.650 1.00 51.12 92 PRO A N 1
ATOM 759 C CA . PRO A 1 92 ? 27.342 -23.109 -32.468 1.00 51.12 92 PRO A CA 1
ATOM 760 C C . PRO A 1 92 ? 27.087 -22.139 -33.623 1.00 51.12 92 PRO A C 1
ATOM 762 O O . PRO A 1 92 ? 26.098 -22.280 -34.347 1.00 51.12 92 PRO A O 1
ATOM 765 N N . LYS A 1 93 ? 28.018 -21.206 -33.860 1.00 51.91 93 LYS A N 1
ATOM 766 C CA . LYS A 1 93 ? 28.039 -20.302 -35.031 1.00 51.91 93 LYS A CA 1
ATOM 767 C C . LYS A 1 93 ? 27.994 -21.037 -36.388 1.00 51.91 93 LYS A C 1
ATOM 769 O O . LYS A 1 93 ? 27.980 -20.400 -37.432 1.00 51.91 93 LYS A O 1
ATOM 774 N N . THR A 1 94 ? 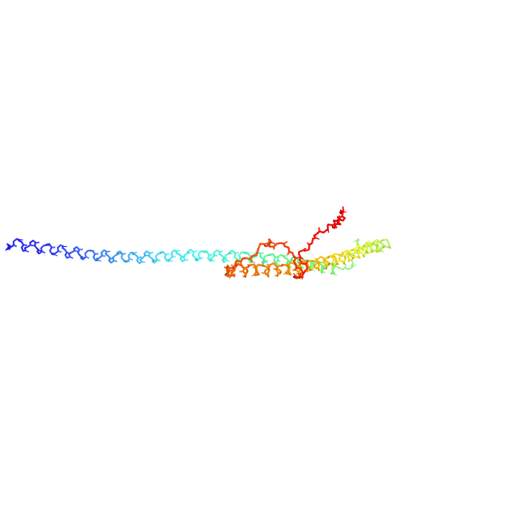27.971 -22.367 -36.390 1.00 47.97 94 THR A N 1
ATOM 775 C CA . THR A 1 94 ? 27.891 -23.233 -37.567 1.00 47.97 94 THR A CA 1
ATOM 776 C C . THR A 1 94 ? 26.471 -23.689 -37.919 1.00 47.97 94 THR A C 1
ATOM 778 O O . THR A 1 94 ? 26.281 -24.172 -39.028 1.00 47.97 94 THR A O 1
ATOM 781 N N . ALA A 1 95 ? 25.468 -23.494 -37.049 1.00 48.53 95 ALA A N 1
ATOM 782 C CA . ALA A 1 95 ? 24.058 -23.803 -37.349 1.00 48.53 95 ALA A CA 1
ATOM 783 C C . ALA A 1 95 ? 23.217 -22.566 -37.728 1.00 48.53 95 ALA A C 1
ATOM 785 O O . ALA A 1 95 ? 22.072 -22.700 -38.142 1.00 48.53 95 ALA A O 1
ATOM 786 N N . ARG A 1 96 ? 23.793 -21.359 -37.646 1.00 46.81 96 ARG A N 1
ATOM 787 C CA . ARG A 1 96 ? 23.225 -20.103 -38.176 1.00 46.81 96 ARG A CA 1
ATOM 788 C C . ARG A 1 96 ? 23.725 -19.806 -39.599 1.00 46.81 96 ARG A C 1
ATOM 790 O O . ARG A 1 96 ? 24.046 -18.676 -39.944 1.00 46.81 96 ARG A O 1
ATOM 797 N N . LYS A 1 97 ? 23.805 -20.847 -40.431 1.00 47.81 97 LYS A N 1
ATOM 798 C CA . LYS A 1 97 ? 23.911 -20.724 -41.894 1.00 47.81 97 LYS A CA 1
ATOM 799 C C . LYS A 1 97 ? 22.584 -21.122 -42.539 1.00 47.81 97 LYS A C 1
ATOM 801 O O . LYS A 1 97 ? 22.517 -22.079 -43.294 1.00 47.81 97 LYS A O 1
ATOM 806 N N . ALA A 1 98 ? 21.535 -20.412 -42.153 1.00 52.62 98 ALA A N 1
ATOM 807 C CA . ALA A 1 98 ? 20.294 -20.225 -42.895 1.00 52.62 98 ALA A CA 1
ATOM 808 C C . ALA A 1 98 ? 19.540 -19.126 -42.128 1.00 52.62 98 ALA A C 1
ATOM 810 O O . ALA A 1 98 ? 19.162 -19.333 -40.980 1.00 52.62 98 ALA A O 1
ATOM 811 N N . ASP A 1 99 ? 19.443 -17.938 -42.719 1.00 48.34 99 ASP A N 1
ATOM 812 C CA . ASP A 1 99 ? 18.613 -16.798 -42.285 1.00 48.34 99 ASP A CA 1
ATOM 813 C C . ASP A 1 99 ? 19.081 -15.896 -41.124 1.00 48.34 99 ASP A C 1
ATOM 815 O O . ASP A 1 99 ? 18.287 -15.167 -40.538 1.00 48.34 99 ASP A O 1
ATOM 819 N N . THR A 1 100 ? 20.387 -15.823 -40.845 1.00 51.56 100 THR A N 1
ATOM 820 C CA . THR A 1 100 ? 20.981 -14.648 -40.153 1.00 51.56 100 THR A CA 1
ATOM 821 C C . THR A 1 100 ? 22.087 -13.975 -40.963 1.00 51.56 100 THR A C 1
ATOM 823 O O . THR A 1 100 ? 22.986 -13.367 -40.397 1.00 51.56 100 THR A O 1
ATOM 826 N N . ASP A 1 101 ? 21.990 -14.058 -42.288 1.00 48.00 101 ASP A N 1
ATOM 827 C CA . ASP A 1 101 ? 22.363 -12.942 -43.155 1.00 48.00 101 ASP A CA 1
ATOM 828 C C . ASP A 1 101 ? 21.067 -12.168 -43.439 1.00 48.00 101 ASP A C 1
ATOM 830 O O . ASP A 1 101 ? 20.533 -12.157 -44.544 1.00 48.00 101 ASP A O 1
ATOM 834 N N . ALA A 1 102 ? 20.538 -11.480 -42.422 1.00 56.72 102 ALA A N 1
ATOM 835 C CA . ALA A 1 102 ? 20.021 -10.157 -42.732 1.00 56.72 102 ALA A CA 1
ATOM 836 C C . ALA A 1 102 ? 21.282 -9.362 -43.044 1.00 56.72 102 ALA A C 1
ATOM 838 O O . ALA A 1 102 ? 21.931 -8.830 -42.144 1.00 56.72 102 ALA A O 1
ATOM 839 N N . GLU A 1 103 ? 21.696 -9.461 -44.304 1.00 56.31 103 GLU A N 1
ATOM 840 C CA . GLU A 1 103 ? 22.798 -8.733 -44.893 1.00 56.31 103 GLU A CA 1
ATOM 841 C C . GLU A 1 103 ? 22.742 -7.331 -44.279 1.00 56.31 103 GLU A C 1
ATOM 843 O O . GLU A 1 103 ? 21.718 -6.643 -44.391 1.00 56.31 103 GLU A O 1
ATOM 848 N N . VAL A 1 104 ? 23.768 -6.951 -43.504 1.00 60.88 104 VAL A N 1
ATOM 849 C CA . VAL A 1 104 ? 23.912 -5.581 -43.001 1.00 60.88 104 VAL A CA 1
ATOM 850 C C . VAL A 1 104 ? 24.161 -4.739 -44.239 1.00 60.88 104 VAL A C 1
ATOM 852 O O . VAL A 1 104 ? 25.285 -4.414 -44.612 1.00 60.88 104 VAL A O 1
ATOM 855 N N . THR A 1 105 ? 23.077 -4.479 -44.955 1.00 69.06 105 THR A N 1
ATOM 856 C CA . THR A 1 105 ? 23.096 -3.731 -46.184 1.00 69.06 105 THR A CA 1
ATOM 857 C C . THR A 1 105 ? 23.297 -2.281 -45.782 1.00 69.06 105 THR A C 1
ATOM 859 O O . THR A 1 105 ? 22.749 -1.820 -44.771 1.00 69.06 105 THR A O 1
ATOM 862 N N . PRO A 1 106 ? 24.014 -1.499 -46.596 1.00 75.50 106 PRO A N 1
ATOM 863 C CA . PRO A 1 106 ? 24.074 -0.054 -46.423 1.00 75.50 106 PRO A CA 1
ATOM 864 C C . PRO A 1 106 ? 22.683 0.596 -46.289 1.00 75.50 106 PRO A C 1
ATOM 866 O O . PRO A 1 106 ? 22.556 1.669 -45.708 1.00 75.50 106 PRO A O 1
ATOM 869 N N . HIS A 1 107 ? 21.627 -0.047 -46.801 1.00 78.50 107 HIS A N 1
ATOM 870 C CA . HIS A 1 107 ? 20.240 0.384 -46.646 1.00 78.50 107 HIS A CA 1
ATOM 871 C C . HIS A 1 107 ? 19.682 0.172 -45.234 1.00 78.50 107 HIS A C 1
ATOM 873 O O . HIS A 1 107 ? 19.031 1.080 -44.720 1.00 78.50 107 HIS A O 1
ATOM 879 N N . TYR A 1 108 ? 19.955 -0.969 -44.596 1.00 84.12 108 TYR A N 1
ATOM 880 C CA . TYR A 1 108 ? 19.518 -1.238 -43.224 1.00 84.12 108 TYR A CA 1
ATOM 881 C C . TYR A 1 108 ? 20.206 -0.304 -42.220 1.00 84.12 108 TYR A C 1
ATOM 883 O O . TYR A 1 108 ? 19.546 0.291 -41.372 1.00 84.12 108 TYR A O 1
ATOM 891 N N . VAL A 1 109 ? 21.512 -0.067 -42.392 1.00 85.31 109 VAL A N 1
ATOM 892 C CA . VAL A 1 109 ? 22.262 0.909 -41.580 1.00 85.31 109 VAL A CA 1
ATOM 893 C C . VAL A 1 109 ? 21.690 2.321 -41.751 1.00 85.31 109 VAL A C 1
ATOM 895 O O . VAL A 1 109 ? 21.387 2.979 -40.760 1.00 85.31 109 VAL A O 1
ATOM 898 N N . LYS A 1 110 ? 21.426 2.760 -42.990 1.00 90.31 110 LYS A N 1
ATOM 899 C CA . LYS A 1 110 ? 20.797 4.067 -43.263 1.00 90.31 110 LYS A CA 1
ATOM 900 C C . LYS A 1 110 ? 19.389 4.203 -42.680 1.00 90.31 110 LYS A C 1
ATOM 902 O O . LYS A 1 110 ? 18.982 5.310 -42.335 1.00 90.31 110 LYS A O 1
ATOM 907 N N . ALA A 1 111 ? 18.613 3.121 -42.627 1.00 89.38 111 ALA A N 1
ATOM 908 C CA . ALA A 1 111 ? 17.284 3.140 -42.020 1.00 89.38 111 ALA A CA 1
ATOM 909 C C . ALA A 1 111 ? 17.383 3.369 -40.505 1.00 89.38 111 ALA A C 1
ATOM 911 O O . ALA A 1 111 ? 16.719 4.263 -39.983 1.00 89.38 111 ALA A O 1
ATOM 912 N N . LEU A 1 112 ? 18.288 2.649 -39.836 1.00 92.06 112 LEU A N 1
ATOM 913 C CA . LEU A 1 112 ? 18.554 2.816 -38.407 1.00 92.06 112 LEU A CA 1
ATOM 914 C C . LEU A 1 112 ? 19.148 4.191 -38.073 1.00 92.06 112 LEU A C 1
ATOM 916 O O . LEU A 1 112 ? 18.786 4.785 -37.064 1.00 92.06 112 LEU A O 1
ATOM 920 N N . GLU A 1 113 ? 20.015 4.746 -38.924 1.00 94.38 113 GLU A N 1
ATOM 921 C CA . GLU A 1 113 ? 20.541 6.109 -38.753 1.00 94.38 113 GLU A CA 1
ATOM 922 C C . GLU A 1 113 ? 19.432 7.166 -38.822 1.00 94.38 113 GLU A C 1
ATOM 924 O O . GLU A 1 113 ? 19.416 8.101 -38.023 1.00 94.38 113 GLU A O 1
ATOM 929 N N . LYS A 1 114 ? 18.473 7.011 -39.743 1.00 95.88 114 LYS A N 1
ATOM 930 C CA . LYS A 1 114 ? 17.306 7.901 -39.826 1.00 95.88 114 LYS A CA 1
ATOM 931 C C . LYS A 1 114 ? 16.418 7.776 -38.596 1.00 95.88 114 LYS A C 1
ATOM 933 O O . LYS A 1 114 ? 16.005 8.795 -38.054 1.00 95.88 114 LYS A O 1
ATOM 938 N N . GLU A 1 115 ? 16.138 6.551 -38.159 1.00 95.75 115 GLU A N 1
ATOM 939 C CA . GLU A 1 115 ? 15.334 6.306 -36.961 1.00 95.75 115 GLU A CA 1
ATOM 940 C C . GLU A 1 115 ? 16.006 6.899 -35.720 1.00 95.75 115 GLU A C 1
ATOM 942 O O . GLU A 1 115 ? 15.364 7.623 -34.963 1.00 95.75 115 GLU A O 1
ATOM 947 N N . LYS A 1 116 ? 17.323 6.716 -35.574 1.00 96.88 116 LYS A N 1
ATOM 948 C CA . LYS A 1 116 ? 18.120 7.354 -34.524 1.00 96.88 116 LYS A CA 1
ATOM 949 C C . LYS A 1 116 ? 17.954 8.878 -34.532 1.00 96.88 116 LYS A C 1
ATOM 951 O O . LYS A 1 116 ? 17.668 9.449 -33.487 1.00 96.88 116 LYS A O 1
ATOM 956 N N . ILE A 1 117 ? 18.095 9.531 -35.689 1.00 97.81 117 ILE A N 1
ATOM 957 C CA . ILE A 1 117 ? 17.946 10.994 -35.805 1.00 97.81 117 ILE A CA 1
ATOM 958 C C . ILE A 1 117 ? 16.531 11.438 -35.406 1.00 97.81 117 ILE A C 1
ATOM 960 O O . ILE A 1 117 ? 16.366 12.444 -34.717 1.00 97.81 117 ILE A O 1
ATOM 964 N N . VAL A 1 118 ? 15.501 10.694 -35.819 1.00 97.38 118 VAL A N 1
ATOM 965 C CA . VAL A 1 118 ? 14.110 10.986 -35.438 1.00 97.38 118 VAL A CA 1
ATOM 966 C C . VAL A 1 118 ? 13.934 10.886 -33.924 1.00 97.38 118 VAL A C 1
ATOM 968 O O . VAL A 1 118 ? 13.378 11.803 -33.322 1.00 97.38 118 VAL A O 1
ATOM 971 N N . MET A 1 119 ? 14.455 9.828 -33.303 1.00 97.44 119 MET A N 1
ATOM 972 C CA . MET A 1 119 ? 14.380 9.632 -31.853 1.00 97.44 119 MET A CA 1
ATOM 973 C C . MET A 1 119 ? 15.159 10.710 -31.088 1.00 97.44 119 MET A C 1
ATOM 975 O O . MET A 1 119 ? 14.669 11.233 -30.091 1.00 97.44 119 MET A O 1
ATOM 979 N N . GLU A 1 120 ? 16.339 11.105 -31.569 1.00 97.62 120 GLU A N 1
ATOM 980 C CA . GLU A 1 120 ? 17.132 12.190 -30.974 1.00 97.62 120 GLU A CA 1
ATOM 981 C C . GLU A 1 120 ? 16.417 13.547 -31.051 1.00 97.62 120 GLU A C 1
ATOM 983 O O . GLU A 1 120 ? 16.510 14.350 -30.120 1.0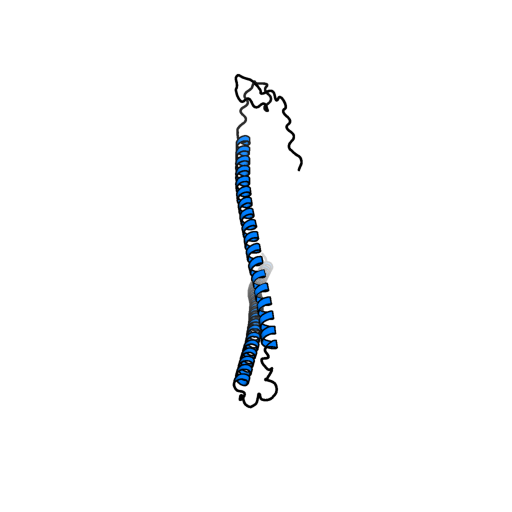0 97.62 120 GLU A O 1
ATOM 988 N N . ASN A 1 121 ? 15.685 13.813 -32.134 1.00 97.75 121 ASN A N 1
ATOM 989 C CA . ASN A 1 121 ? 14.879 15.027 -32.260 1.00 97.75 121 ASN A CA 1
ATOM 990 C C . ASN A 1 121 ? 13.668 14.999 -31.324 1.00 97.75 121 ASN A C 1
ATOM 992 O O . ASN A 1 121 ? 13.425 15.973 -30.618 1.00 97.75 121 ASN A O 1
ATOM 996 N N . GLN A 1 122 ? 12.959 13.868 -31.252 1.00 98.31 122 GLN A N 1
ATOM 997 C CA . GLN A 1 122 ? 11.848 13.696 -30.313 1.00 98.31 122 GLN A CA 1
ATOM 998 C C . GLN A 1 122 ? 12.299 13.868 -28.861 1.00 98.31 122 GLN A C 1
ATOM 1000 O O . GLN A 1 122 ? 11.609 14.518 -28.079 1.00 98.31 122 GLN A O 1
ATOM 1005 N N . LEU A 1 123 ? 13.469 13.330 -28.506 1.00 98.19 123 LEU A N 1
ATOM 1006 C CA . LEU A 1 123 ? 14.051 13.511 -27.180 1.00 98.19 123 LEU A CA 1
ATOM 1007 C C . LEU A 1 123 ? 14.278 14.997 -26.882 1.00 98.19 123 LEU A C 1
ATOM 1009 O O . LEU A 1 123 ? 13.849 15.481 -25.839 1.00 98.19 123 LEU A O 1
ATOM 1013 N N . ARG A 1 124 ? 14.869 15.736 -27.825 1.00 98.25 124 ARG A N 1
ATOM 1014 C CA . ARG A 1 124 ? 15.134 17.172 -27.674 1.00 98.25 124 ARG A CA 1
ATOM 1015 C C . ARG A 1 124 ? 13.857 18.004 -27.541 1.00 98.25 124 ARG A C 1
ATOM 1017 O O . ARG A 1 124 ? 13.815 18.936 -26.740 1.00 98.25 124 ARG A O 1
ATOM 1024 N N . ASP A 1 125 ? 12.808 17.654 -28.280 1.00 98.19 125 ASP A N 1
ATOM 1025 C CA . ASP A 1 125 ? 11.503 18.313 -28.172 1.00 98.19 125 ASP A CA 1
ATOM 1026 C C . ASP A 1 125 ? 10.856 18.063 -26.803 1.00 98.19 125 ASP A C 1
ATOM 1028 O O . ASP A 1 125 ? 10.290 18.977 -26.196 1.00 98.19 125 ASP A O 1
ATOM 1032 N N . LEU A 1 126 ? 10.954 16.831 -26.292 1.00 97.88 126 LEU A N 1
ATOM 1033 C CA . LEU A 1 126 ? 10.462 16.479 -24.960 1.00 97.88 126 LEU A CA 1
ATOM 1034 C C . LEU A 1 126 ? 11.253 17.192 -23.859 1.00 97.88 126 LEU A C 1
ATOM 1036 O O . LEU A 1 126 ? 10.642 17.740 -22.943 1.00 97.88 126 LEU A O 1
ATOM 1040 N N . GLU A 1 127 ? 12.580 17.248 -23.969 1.00 98.25 127 GLU A N 1
ATOM 1041 C CA . GLU A 1 127 ? 13.444 18.008 -23.060 1.00 98.25 127 GLU A CA 1
ATOM 1042 C C . GLU A 1 127 ? 13.060 19.494 -23.036 1.00 98.25 127 GLU A C 1
ATOM 1044 O O . GLU A 1 127 ? 12.911 20.083 -21.963 1.00 98.25 127 GLU A O 1
ATOM 1049 N N . TRP A 1 128 ? 12.829 20.099 -24.205 1.00 98.44 128 TRP A N 1
ATOM 1050 C CA . TRP A 1 128 ? 12.404 21.496 -24.292 1.00 98.44 128 TRP A CA 1
ATOM 1051 C C . TRP A 1 128 ? 11.027 21.725 -23.660 1.00 98.44 128 TRP A C 1
ATOM 1053 O O . TRP A 1 128 ? 10.841 22.682 -22.906 1.00 98.44 128 TRP A O 1
ATOM 1063 N N . ARG A 1 129 ? 10.058 20.839 -23.920 1.00 98.44 129 ARG A N 1
ATOM 1064 C CA . ARG A 1 129 ? 8.727 20.919 -23.298 1.00 98.44 129 ARG A CA 1
ATOM 1065 C C . ARG A 1 129 ? 8.804 20.805 -21.779 1.00 98.44 129 ARG A C 1
ATOM 1067 O O . ARG A 1 129 ? 8.128 21.566 -21.092 1.00 98.44 129 ARG A O 1
ATOM 1074 N N . LEU A 1 130 ? 9.640 19.904 -21.271 1.00 98.12 130 LEU A N 1
ATOM 1075 C CA . LEU A 1 130 ? 9.856 19.723 -19.840 1.00 98.12 130 LEU A CA 1
ATOM 1076 C C . LEU A 1 130 ? 10.464 20.978 -19.193 1.00 98.12 130 LEU A C 1
ATOM 1078 O O . LEU A 1 130 ? 10.037 21.383 -18.111 1.00 98.12 130 LEU A O 1
ATOM 1082 N N . ASP A 1 131 ? 11.417 21.634 -19.859 1.00 98.31 131 ASP A N 1
ATOM 1083 C CA . ASP A 1 131 ? 11.983 22.910 -19.402 1.00 98.31 131 ASP A CA 1
ATOM 1084 C C . ASP A 1 131 ? 10.921 24.025 -19.363 1.00 98.31 131 ASP A C 1
ATOM 1086 O O . ASP A 1 131 ? 10.821 24.768 -18.382 1.00 98.31 131 ASP A O 1
ATOM 1090 N N . GLN A 1 132 ? 10.070 24.116 -20.390 1.00 98.31 132 GLN A N 1
ATOM 1091 C CA . GLN A 1 132 ? 8.966 25.080 -20.404 1.00 98.31 132 GLN A CA 1
ATOM 1092 C C . GLN A 1 132 ? 7.948 24.818 -19.291 1.00 98.31 132 GLN A C 1
ATOM 1094 O O . GLN A 1 132 ? 7.527 25.760 -18.613 1.00 98.31 132 GLN A O 1
ATOM 1099 N N . GLU A 1 133 ? 7.575 23.559 -19.072 1.00 97.81 133 GLU A N 1
ATOM 1100 C CA . GLU A 1 133 ? 6.658 23.166 -18.002 1.00 97.81 133 GLU A CA 1
ATOM 1101 C C . GLU A 1 133 ? 7.254 23.466 -16.624 1.00 97.81 133 GLU A C 1
ATOM 1103 O O . GLU A 1 133 ? 6.582 24.053 -15.778 1.00 97.81 133 GLU A O 1
ATOM 1108 N N . SER A 1 134 ? 8.546 23.197 -16.429 1.00 98.25 134 SER A N 1
ATOM 1109 C CA . SER A 1 134 ? 9.269 23.533 -15.196 1.00 98.25 134 SER A CA 1
ATOM 1110 C C . SER A 1 134 ? 9.261 25.041 -14.921 1.00 98.25 134 SER A C 1
ATOM 1112 O O . SER A 1 134 ? 9.004 25.475 -13.795 1.00 98.25 134 SER A O 1
ATOM 1114 N N . LYS A 1 135 ? 9.467 25.870 -15.954 1.00 98.38 135 LYS A N 1
ATOM 1115 C CA . LYS A 1 135 ? 9.374 27.338 -15.855 1.00 98.38 135 LYS A CA 1
ATOM 1116 C C . LYS A 1 135 ? 7.954 27.820 -15.571 1.00 98.38 135 LYS A C 1
ATOM 1118 O O . LYS A 1 135 ? 7.772 28.781 -14.823 1.00 98.38 135 LYS A O 1
ATOM 1123 N N . ALA A 1 136 ? 6.943 27.207 -16.183 1.00 98.19 136 ALA A N 1
ATOM 1124 C CA . ALA A 1 136 ? 5.542 27.525 -15.920 1.00 98.19 136 ALA A CA 1
ATOM 1125 C C . ALA A 1 136 ? 5.152 27.158 -14.480 1.00 98.19 136 ALA A C 1
ATOM 1127 O O . ALA A 1 136 ? 4.580 27.985 -13.771 1.00 98.19 136 ALA A O 1
ATOM 1128 N N . TYR A 1 137 ? 5.551 25.972 -14.022 1.00 98.38 137 TYR A N 1
ATOM 1129 C CA . TYR A 1 137 ? 5.341 25.502 -12.657 1.00 98.38 137 TYR A CA 1
ATOM 1130 C C . TYR A 1 137 ? 6.012 26.412 -11.626 1.00 98.38 137 TYR A C 1
ATOM 1132 O O . TYR A 1 137 ? 5.386 26.790 -10.634 1.00 98.38 137 TYR A O 1
ATOM 1140 N N . TYR A 1 138 ? 7.265 26.810 -11.868 1.00 98.44 138 TYR A N 1
ATOM 1141 C CA . TYR A 1 138 ? 7.973 27.735 -10.987 1.00 98.44 138 TYR A CA 1
ATOM 1142 C C . TYR A 1 138 ? 7.238 29.077 -10.877 1.00 98.44 138 TYR A C 1
ATOM 1144 O O . TYR A 1 138 ? 6.987 29.544 -9.768 1.00 98.44 138 TYR A O 1
ATOM 1152 N N . ARG A 1 139 ? 6.816 29.661 -12.009 1.00 98.00 139 ARG A N 1
ATOM 1153 C CA . ARG A 1 139 ? 6.038 30.912 -12.025 1.00 98.00 139 ARG A CA 1
ATOM 1154 C C . ARG A 1 139 ? 4.733 30.793 -11.239 1.00 98.00 139 ARG A C 1
ATOM 1156 O O . ARG A 1 139 ? 4.500 31.601 -10.348 1.00 98.00 139 ARG A O 1
ATOM 1163 N N . ALA A 1 140 ? 3.943 29.750 -11.492 1.00 97.81 140 ALA A N 1
ATOM 1164 C CA . ALA A 1 140 ? 2.701 29.505 -10.759 1.00 97.81 140 ALA A CA 1
ATOM 1165 C C . ALA A 1 140 ? 2.945 29.300 -9.251 1.00 97.81 140 ALA A C 1
ATOM 1167 O O . ALA A 1 140 ? 2.158 29.734 -8.409 1.00 97.81 140 ALA A O 1
ATOM 1168 N N . THR A 1 141 ? 4.060 28.661 -8.889 1.00 97.94 141 THR A N 1
ATOM 1169 C CA . THR A 1 141 ? 4.451 28.456 -7.491 1.00 97.94 141 THR A CA 1
ATOM 1170 C C . THR A 1 141 ? 4.808 29.770 -6.802 1.00 97.94 141 THR A C 1
ATOM 1172 O O . THR A 1 141 ? 4.392 29.984 -5.662 1.00 97.94 141 THR A O 1
ATOM 1175 N N . GLU A 1 142 ? 5.552 30.650 -7.472 1.00 98.12 142 GLU A N 1
ATOM 1176 C CA . GLU A 1 142 ? 5.887 31.979 -6.953 1.00 98.12 142 GLU A CA 1
ATOM 1177 C C . GLU A 1 142 ? 4.642 32.867 -6.831 1.00 98.12 142 GLU A C 1
ATOM 1179 O O . GLU A 1 142 ? 4.431 33.475 -5.784 1.00 98.12 142 GLU A O 1
ATOM 1184 N N . GLU A 1 143 ? 3.748 32.861 -7.823 1.00 97.75 143 GLU A N 1
ATOM 1185 C CA . GLU A 1 143 ? 2.460 33.566 -7.742 1.00 97.75 143 GLU A CA 1
ATOM 1186 C C . GLU A 1 143 ? 1.625 33.081 -6.553 1.00 97.75 143 GLU A C 1
ATOM 1188 O O . GLU A 1 143 ? 1.127 33.882 -5.762 1.00 97.75 143 GLU A O 1
ATOM 1193 N N . ARG A 1 144 ? 1.539 31.760 -6.349 1.00 98.06 144 ARG A N 1
ATOM 1194 C CA . ARG A 1 144 ? 0.856 31.185 -5.186 1.00 98.06 144 ARG A CA 1
ATOM 1195 C C . ARG A 1 144 ? 1.474 31.665 -3.872 1.00 98.06 144 ARG A C 1
ATOM 1197 O O . ARG A 1 144 ? 0.732 31.965 -2.939 1.00 98.06 144 ARG A O 1
ATOM 1204 N N . LYS A 1 145 ? 2.807 31.719 -3.764 1.00 98.19 145 LYS A N 1
ATOM 1205 C CA . LYS A 1 145 ? 3.480 32.242 -2.562 1.00 98.19 145 LYS A CA 1
ATOM 1206 C C . LYS A 1 145 ? 3.124 33.709 -2.331 1.00 98.19 145 LYS A C 1
ATOM 1208 O O . LYS A 1 145 ? 2.764 34.047 -1.206 1.00 98.19 145 LYS A O 1
ATOM 1213 N N . ASN A 1 146 ? 3.136 34.531 -3.379 1.00 97.50 146 ASN A N 1
ATOM 1214 C CA . ASN A 1 146 ? 2.764 35.944 -3.295 1.00 97.50 146 ASN A CA 1
ATOM 1215 C C . ASN A 1 146 ? 1.319 36.116 -2.804 1.00 97.50 146 ASN A C 1
ATOM 1217 O O . ASN A 1 146 ? 1.075 36.848 -1.844 1.00 97.50 146 ASN A O 1
ATOM 1221 N N . TYR A 1 147 ? 0.365 35.364 -3.361 1.00 97.75 147 TYR A N 1
ATOM 1222 C CA . TYR A 1 147 ? -1.019 35.400 -2.882 1.00 97.75 147 TYR A CA 1
ATOM 1223 C C . TYR A 1 147 ? -1.145 34.950 -1.426 1.00 97.75 147 TYR A C 1
ATOM 1225 O O . TYR A 1 147 ? -1.894 35.544 -0.655 1.00 97.75 147 TYR A O 1
ATOM 1233 N N . VAL A 1 148 ? -0.394 33.930 -1.002 1.00 97.94 148 VAL A N 1
ATOM 1234 C CA . VAL A 1 148 ? -0.386 33.497 0.403 1.00 97.94 148 VAL A CA 1
ATOM 1235 C C . VAL A 1 148 ? 0.128 34.605 1.322 1.00 97.94 148 VAL A C 1
ATOM 1237 O O . VAL A 1 148 ? -0.453 34.820 2.392 1.00 97.94 148 VAL A O 1
ATOM 1240 N N . THR A 1 149 ? 1.178 35.327 0.925 1.00 97.12 149 THR A N 1
ATOM 1241 C CA . THR A 1 149 ? 1.693 36.447 1.721 1.00 97.12 149 THR A CA 1
ATOM 1242 C C . THR A 1 149 ? 0.703 37.607 1.764 1.00 97.12 149 THR A C 1
ATOM 1244 O O . THR A 1 149 ? 0.454 38.142 2.842 1.00 97.12 149 THR A O 1
ATOM 1247 N N . GLU A 1 150 ? 0.058 37.937 0.642 1.00 97.31 150 GLU A N 1
ATOM 1248 C CA . GLU A 1 150 ? -0.968 38.986 0.571 1.00 97.31 150 GLU A CA 1
ATOM 1249 C C . GLU A 1 150 ? -2.185 38.647 1.436 1.00 97.31 150 GLU A C 1
ATOM 1251 O O . GLU A 1 150 ? -2.649 39.478 2.216 1.00 97.31 150 GLU A O 1
ATOM 1256 N N . ILE A 1 151 ? -2.670 37.404 1.367 1.00 96.94 151 ILE A N 1
ATOM 1257 C CA . ILE A 1 151 ? -3.768 36.917 2.208 1.00 96.94 151 ILE A CA 1
ATOM 1258 C C . ILE A 1 151 ? -3.383 36.984 3.687 1.00 96.94 151 ILE A C 1
ATOM 1260 O O . ILE A 1 151 ? -4.211 37.361 4.514 1.00 96.94 151 ILE A O 1
ATOM 1264 N N . SER A 1 152 ? -2.152 36.612 4.040 1.00 96.25 152 SER A N 1
ATOM 1265 C CA . SER A 1 152 ? -1.686 36.665 5.431 1.00 96.25 152 SER A CA 1
ATOM 1266 C C . SER A 1 152 ? -1.638 38.106 5.944 1.00 96.25 152 SER A C 1
ATOM 1268 O O . SER A 1 152 ? -2.173 38.379 7.017 1.00 96.25 152 SER A O 1
ATOM 1270 N N . ALA A 1 153 ? -1.113 39.038 5.143 1.00 96.25 153 ALA A N 1
ATOM 1271 C CA . ALA A 1 153 ? -1.113 40.462 5.471 1.00 96.25 153 ALA A CA 1
ATOM 1272 C C . ALA A 1 153 ? -2.542 41.022 5.600 1.00 96.25 153 ALA A C 1
ATOM 1274 O O . ALA A 1 153 ? -2.860 41.720 6.561 1.00 96.25 153 ALA A O 1
ATOM 1275 N N . ALA A 1 154 ? -3.446 40.674 4.679 1.00 94.88 154 ALA A N 1
ATOM 1276 C CA . ALA A 1 154 ? -4.843 41.100 4.736 1.00 94.88 154 ALA A CA 1
ATOM 1277 C C . ALA A 1 154 ? -5.565 40.557 5.982 1.00 94.88 154 ALA A C 1
ATOM 1279 O O . ALA A 1 154 ? -6.317 41.287 6.630 1.00 94.88 154 ALA A O 1
ATOM 1280 N N . LYS A 1 155 ? -5.312 39.295 6.354 1.00 95.06 155 LYS A N 1
ATOM 1281 C CA . LYS A 1 155 ? -5.831 38.695 7.593 1.00 95.06 155 LYS A CA 1
ATOM 1282 C C . LYS A 1 155 ? -5.350 39.452 8.826 1.00 95.06 155 LYS A C 1
ATOM 1284 O O . LYS A 1 155 ? -6.161 39.733 9.703 1.00 95.06 155 LYS A O 1
ATOM 1289 N N . GLU A 1 156 ? -4.072 39.817 8.880 1.00 94.38 156 GLU A N 1
ATOM 1290 C CA . GLU A 1 156 ? -3.515 40.599 9.987 1.00 94.38 156 GLU A CA 1
ATOM 1291 C C . GLU A 1 156 ? -4.187 41.976 10.108 1.00 94.38 156 GLU A C 1
ATOM 1293 O O . GLU A 1 156 ? -4.588 42.383 11.200 1.00 94.38 156 GLU A O 1
ATOM 1298 N N . VAL A 1 157 ? -4.403 42.664 8.982 1.00 94.38 157 VAL A N 1
ATOM 1299 C CA . VAL A 1 157 ? -5.128 43.944 8.950 1.00 94.38 157 VAL A CA 1
ATOM 1300 C C . VAL A 1 157 ? -6.560 43.787 9.469 1.00 94.38 157 VAL A C 1
ATOM 1302 O O . VAL A 1 157 ? -6.995 44.586 10.298 1.00 94.38 157 VAL A O 1
ATOM 1305 N N . ILE A 1 158 ? -7.286 42.754 9.028 1.00 92.94 158 ILE A N 1
ATOM 1306 C CA . ILE A 1 158 ? -8.661 42.484 9.475 1.00 92.94 158 ILE A CA 1
ATOM 1307 C C . ILE A 1 158 ? -8.705 42.201 10.981 1.00 92.94 158 ILE A C 1
ATOM 1309 O O . ILE A 1 158 ? -9.565 42.737 11.679 1.00 92.94 158 ILE A O 1
ATOM 1313 N N . GLU A 1 159 ? -7.783 41.393 11.502 1.00 91.62 159 GLU A N 1
ATOM 1314 C CA . GLU A 1 159 ? -7.715 41.091 12.934 1.00 91.62 159 GLU A CA 1
ATOM 1315 C C . GLU A 1 159 ? -7.386 42.337 13.768 1.00 91.62 159 GLU A C 1
ATOM 1317 O O . GLU A 1 159 ? -8.017 42.575 14.799 1.00 91.62 159 GLU A O 1
ATOM 1322 N N . ASN A 1 160 ? -6.482 43.197 13.296 1.00 90.50 160 ASN A N 1
ATOM 1323 C CA . ASN A 1 160 ? -6.197 44.478 13.945 1.00 90.50 160 ASN A CA 1
ATOM 1324 C C . ASN A 1 160 ? -7.409 45.428 13.909 1.00 90.50 160 ASN A C 1
ATO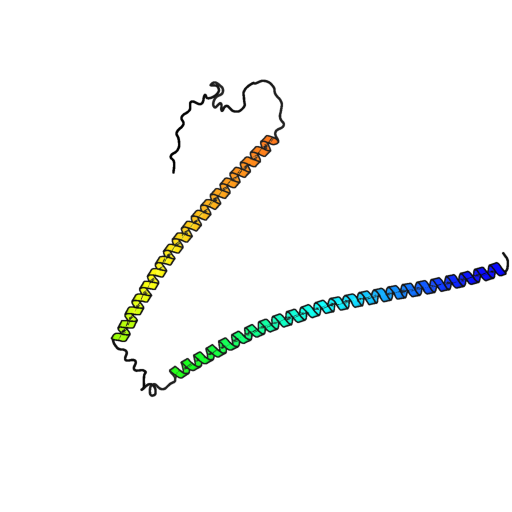M 1326 O O . ASN A 1 160 ? -7.704 46.088 14.906 1.00 90.50 160 ASN A O 1
ATOM 1330 N N . MET A 1 161 ? -8.165 45.464 12.805 1.00 87.56 161 MET A N 1
ATOM 1331 C CA . MET A 1 161 ? -9.416 46.230 12.716 1.00 87.56 161 MET A CA 1
ATOM 1332 C C . MET A 1 161 ? -10.485 45.713 13.687 1.00 87.56 161 MET A C 1
ATOM 1334 O O . MET A 1 161 ? -11.108 46.519 14.377 1.00 87.56 161 MET A O 1
ATOM 1338 N N . LYS A 1 162 ? -10.671 44.390 13.796 1.00 87.25 162 LYS A N 1
ATOM 1339 C CA . LYS A 1 162 ? -11.605 43.781 14.760 1.00 87.25 162 LYS A CA 1
ATOM 1340 C C . LYS A 1 162 ? -11.220 44.094 16.205 1.00 87.25 162 LYS A C 1
ATOM 1342 O O . LYS A 1 162 ? -12.082 44.492 16.983 1.00 87.25 162 LYS A O 1
ATOM 1347 N N . LYS A 1 163 ? -9.934 43.972 16.560 1.00 84.31 163 LYS A N 1
ATOM 1348 C CA . LYS A 1 163 ? -9.427 44.340 17.895 1.00 84.31 163 LYS A CA 1
ATOM 1349 C C . LYS A 1 163 ? -9.681 45.817 18.206 1.00 84.31 163 LYS A C 1
ATOM 1351 O O . LYS A 1 163 ? -10.130 46.145 19.299 1.00 84.31 163 LYS A O 1
ATOM 1356 N N . ASN A 1 164 ? -9.457 46.709 17.241 1.00 77.88 164 ASN A N 1
ATOM 1357 C CA . ASN A 1 164 ? -9.728 48.139 17.409 1.00 77.88 164 ASN A CA 1
ATOM 1358 C C . ASN A 1 164 ? -11.229 48.449 17.558 1.00 77.88 164 ASN A C 1
ATOM 1360 O O . ASN A 1 164 ? -11.581 49.315 18.353 1.00 77.88 164 ASN A O 1
ATOM 1364 N N . GLN A 1 165 ? -12.115 47.733 16.853 1.00 76.56 165 GLN A N 1
ATOM 1365 C CA . GLN A 1 165 ? -13.570 47.855 17.036 1.00 76.56 165 GLN A CA 1
ATOM 1366 C C . GLN A 1 165 ? -14.024 47.361 18.417 1.00 76.56 165 GLN A C 1
ATOM 1368 O O . GLN A 1 165 ? -14.766 48.064 19.094 1.00 76.56 165 GLN A O 1
ATOM 1373 N N . GLN A 1 166 ? -13.517 46.215 18.883 1.00 69.19 166 GLN A N 1
ATOM 1374 C CA . GLN A 1 166 ? -13.821 45.696 20.225 1.00 69.19 166 GLN A CA 1
ATOM 1375 C C . GLN A 1 166 ? -13.323 46.616 21.354 1.00 69.19 166 GLN A C 1
ATOM 1377 O O . GLN A 1 166 ? -13.941 46.681 22.415 1.00 69.19 166 GLN A O 1
ATOM 1382 N N . ASN A 1 167 ? -12.228 47.351 21.137 1.00 62.62 167 ASN A N 1
ATOM 1383 C CA . ASN A 1 167 ? -11.754 48.366 22.080 1.00 62.62 167 ASN A CA 1
ATOM 1384 C C . ASN A 1 167 ? -12.640 49.628 22.095 1.00 62.62 167 ASN A C 1
ATOM 1386 O O . ASN A 1 167 ? -12.783 50.235 23.153 1.00 62.62 167 ASN A O 1
ATOM 1390 N N . LEU A 1 168 ? -13.261 50.008 20.969 1.00 60.12 168 LEU A N 1
ATOM 1391 C CA . LEU A 1 168 ? -14.212 51.129 20.907 1.00 60.12 168 LEU A CA 1
ATOM 1392 C C . LEU A 1 168 ? -15.546 50.809 21.608 1.00 60.12 168 LEU A C 1
ATOM 1394 O O . LEU A 1 168 ? -16.106 51.679 22.276 1.00 60.12 168 LEU A O 1
ATOM 1398 N N . ASP A 1 169 ? -16.031 49.570 21.503 1.00 58.75 169 ASP A N 1
ATOM 1399 C CA . ASP A 1 169 ? -17.268 49.132 22.171 1.00 58.75 169 ASP A CA 1
ATOM 1400 C C . ASP A 1 169 ? -17.104 48.947 23.694 1.00 58.75 169 ASP A C 1
ATOM 1402 O O . ASP A 1 169 ? -18.086 49.017 24.430 1.00 58.75 169 ASP A O 1
ATOM 1406 N N . ASN A 1 170 ? -15.871 48.781 24.192 1.00 56.03 170 ASN A N 1
ATOM 1407 C CA . ASN A 1 170 ? -15.569 48.658 25.627 1.00 56.03 170 ASN A CA 1
ATOM 1408 C C . ASN A 1 170 ? -15.231 49.989 26.326 1.00 56.03 170 ASN A C 1
ATOM 1410 O O . ASN A 1 170 ? -14.947 50.000 27.526 1.00 56.03 170 ASN A O 1
ATOM 1414 N N . THR A 1 171 ? -15.272 51.127 25.624 1.00 49.22 171 THR A N 1
ATOM 1415 C CA . THR A 1 171 ? -15.109 52.442 26.265 1.00 49.22 171 THR A CA 1
ATOM 1416 C C . THR A 1 171 ? -16.410 52.869 26.964 1.00 49.22 171 THR A C 1
ATOM 1418 O O . THR A 1 171 ? -17.420 53.058 26.282 1.00 49.22 171 THR A O 1
ATOM 1421 N N . PRO A 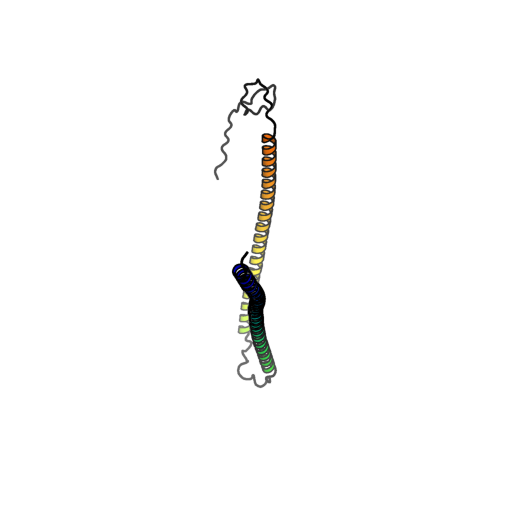1 172 ? -16.438 53.078 28.300 1.00 43.97 172 PRO A N 1
ATOM 1422 C CA . PRO A 1 172 ? -17.637 53.565 28.972 1.00 43.97 172 PRO A CA 1
ATOM 1423 C C . PRO A 1 172 ? -17.975 54.962 28.445 1.00 43.97 172 PRO A C 1
ATOM 1425 O O . PRO A 1 172 ? -17.171 55.894 28.508 1.00 43.97 172 PRO A O 1
ATOM 1428 N N . ARG A 1 173 ? -19.178 55.087 27.880 1.00 46.12 173 ARG A N 1
ATOM 1429 C CA . ARG A 1 173 ? -19.706 56.302 27.256 1.00 46.12 173 ARG A CA 1
ATOM 1430 C C . ARG A 1 173 ? -19.917 57.373 28.331 1.00 46.12 173 ARG A C 1
ATOM 1432 O O . ARG A 1 173 ? -20.998 57.490 28.897 1.00 46.12 173 ARG A O 1
ATOM 1439 N N . SER A 1 174 ? -18.870 58.142 28.630 1.00 40.25 174 SER A N 1
ATOM 1440 C CA . SER A 1 174 ? -18.984 59.351 29.444 1.00 40.25 174 SER A CA 1
ATOM 1441 C C . SER A 1 174 ? -19.782 60.387 28.659 1.00 40.25 174 SER A C 1
ATOM 1443 O O . SER A 1 174 ? -19.326 60.950 27.663 1.00 40.25 174 SER A O 1
ATOM 1445 N N . THR A 1 175 ? -21.024 60.586 29.080 1.00 46.97 175 THR A N 1
ATOM 1446 C CA . THR A 1 175 ? -21.876 61.700 28.681 1.00 46.97 175 THR A CA 1
ATOM 1447 C C . THR A 1 175 ? -21.220 63.016 29.079 1.00 46.97 175 THR A C 1
ATOM 1449 O O . THR A 1 175 ? -21.167 63.343 30.265 1.00 46.97 175 THR A O 1
ATOM 1452 N N . GLN A 1 176 ? -20.802 63.816 28.100 1.00 39.41 176 GLN A N 1
ATOM 1453 C CA . GLN A 1 176 ? -20.631 65.247 28.315 1.00 39.41 176 GLN A CA 1
ATOM 1454 C C . GLN A 1 176 ? -21.260 66.043 27.178 1.00 39.41 176 GLN A C 1
ATOM 1456 O O . GLN A 1 176 ? -21.027 65.814 25.993 1.00 39.41 176 GLN A O 1
ATOM 1461 N N . ALA A 1 177 ? -22.155 66.921 27.610 1.00 41.81 177 ALA A N 1
ATOM 1462 C CA . ALA A 1 177 ? -23.055 67.728 26.824 1.00 41.81 177 ALA A CA 1
ATOM 1463 C C . ALA A 1 177 ? -22.330 68.829 26.041 1.00 41.81 177 ALA A C 1
ATOM 1465 O O . ALA A 1 177 ? -21.335 69.381 26.501 1.00 41.81 177 ALA A O 1
ATOM 1466 N N . GLY A 1 178 ? -22.933 69.219 24.914 1.00 49.00 178 GLY A N 1
ATOM 1467 C CA . GLY A 1 178 ? -22.759 70.555 24.348 1.00 49.00 178 GLY A CA 1
ATOM 1468 C C . GLY A 1 178 ? -21.780 70.674 23.183 1.00 49.00 178 GLY A C 1
ATOM 1469 O O . GLY A 1 178 ? -20.766 71.343 23.311 1.00 49.00 178 GLY A O 1
ATOM 1470 N N . SER A 1 179 ? -22.120 70.116 22.018 1.00 42.00 179 SER A N 1
ATOM 1471 C CA . SER A 1 179 ? -21.711 70.678 20.720 1.00 42.00 179 SER A CA 1
ATOM 1472 C C . SER A 1 179 ? -22.509 70.022 19.588 1.00 42.00 179 SER A C 1
ATOM 1474 O O . SER A 1 179 ? -22.376 68.828 19.331 1.00 42.00 179 SER A O 1
ATOM 1476 N N . ASN A 1 180 ? -23.367 70.798 18.923 1.00 51.00 180 ASN A N 1
ATOM 1477 C CA . ASN A 1 180 ? -24.111 70.382 17.731 1.00 51.00 180 ASN A CA 1
ATOM 1478 C C . ASN A 1 180 ? -23.178 70.352 16.508 1.00 51.00 180 ASN A C 1
ATOM 1480 O O . ASN A 1 180 ? -23.196 71.273 15.691 1.00 51.00 180 ASN A O 1
ATOM 1484 N N . ILE A 1 181 ? -22.357 69.307 16.374 1.00 51.19 181 ILE A N 1
ATOM 1485 C CA . ILE A 1 181 ? -21.578 69.044 15.154 1.00 51.19 181 ILE A CA 1
ATOM 1486 C C . ILE A 1 181 ? -21.782 67.575 14.748 1.00 51.19 181 ILE A C 1
ATOM 1488 O O . ILE A 1 181 ? -21.363 66.682 15.485 1.00 51.19 181 ILE A O 1
ATOM 1492 N N . PRO A 1 182 ? -22.419 67.290 13.594 1.00 56.31 182 PRO A N 1
ATOM 1493 C CA . PRO A 1 182 ? -22.538 65.932 13.067 1.00 56.31 182 PRO A CA 1
ATOM 1494 C C . PRO A 1 182 ? -21.162 65.305 12.793 1.00 56.31 182 PRO A C 1
ATOM 1496 O O . PRO A 1 182 ? -20.284 65.935 12.206 1.00 56.31 182 PRO A O 1
ATOM 1499 N N . GLN A 1 183 ? -20.994 64.047 13.200 1.00 54.16 183 GLN A N 1
ATOM 1500 C CA . GLN A 1 183 ? -19.712 63.364 13.430 1.00 54.16 183 GLN A CA 1
ATOM 1501 C C . GLN A 1 183 ? -18.886 63.012 12.170 1.00 54.16 183 GLN A C 1
ATOM 1503 O O . GLN 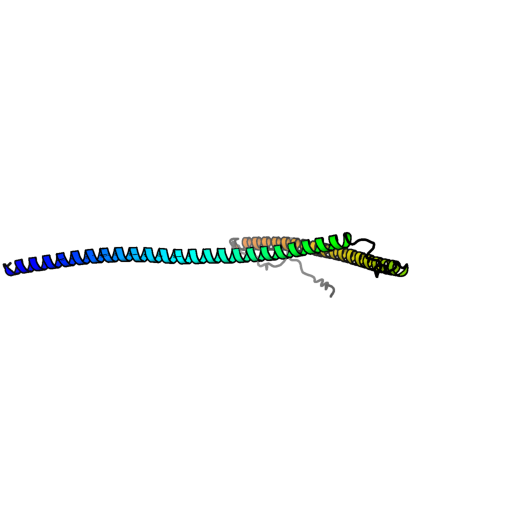A 1 183 ? -17.883 62.316 12.283 1.00 54.16 183 GLN A O 1
ATOM 1508 N N . ASP A 1 184 ? -19.255 63.500 10.980 1.00 55.94 184 ASP A N 1
ATOM 1509 C CA . ASP A 1 184 ? -18.709 63.004 9.703 1.00 55.94 184 ASP A CA 1
ATOM 1510 C C . ASP A 1 184 ? -18.047 64.079 8.813 1.00 55.94 184 ASP A C 1
ATOM 1512 O O . ASP A 1 184 ? -18.005 63.994 7.582 1.00 55.94 184 ASP A O 1
ATOM 1516 N N . GLN A 1 185 ? -17.483 65.120 9.436 1.00 58.03 185 GLN A N 1
ATOM 1517 C CA . GLN A 1 185 ? -16.622 66.096 8.760 1.00 58.03 185 GLN A CA 1
ATOM 1518 C C . GLN A 1 185 ? -15.169 65.967 9.231 1.00 58.03 185 GLN A C 1
ATOM 1520 O O . GLN A 1 185 ? -14.831 66.298 10.364 1.00 58.03 185 GLN A O 1
ATOM 1525 N N . ARG A 1 186 ? -14.279 65.523 8.330 1.00 60.25 186 ARG A N 1
ATOM 1526 C CA . ARG A 1 186 ? -12.824 65.553 8.551 1.00 60.25 186 ARG A CA 1
ATOM 1527 C C . ARG A 1 186 ? -12.357 67.007 8.679 1.00 60.25 186 ARG A C 1
ATOM 1529 O O . ARG A 1 186 ? -12.292 67.726 7.682 1.00 60.25 186 ARG A O 1
ATOM 1536 N N . VAL A 1 187 ? -12.016 67.424 9.894 1.00 58.59 187 VAL A N 1
ATOM 1537 C CA . VAL A 1 187 ? -11.332 68.692 10.175 1.00 58.59 187 VAL A CA 1
ATOM 1538 C C . VAL A 1 187 ? -9.850 68.373 10.348 1.00 58.59 187 VAL A C 1
ATOM 1540 O O . VAL A 1 187 ? -9.471 67.710 11.305 1.00 58.59 187 VAL A O 1
ATOM 1543 N N . ILE A 1 188 ? -9.016 68.794 9.395 1.00 56.59 188 ILE A N 1
ATOM 1544 C CA . ILE A 1 188 ? -7.557 68.603 9.487 1.00 56.59 188 ILE A CA 1
ATOM 1545 C C . ILE A 1 188 ? -6.934 69.655 10.427 1.00 56.59 188 ILE A C 1
ATOM 1547 O O . ILE A 1 188 ? -5.934 69.367 11.075 1.00 56.59 188 ILE A O 1
ATOM 1551 N N . ASP A 1 189 ? -7.540 70.847 10.542 1.00 60.44 189 ASP A N 1
ATOM 1552 C CA . ASP A 1 189 ? -7.044 71.957 11.371 1.00 60.44 189 ASP A CA 1
ATOM 1553 C C . ASP A 1 189 ? -8.198 72.681 12.114 1.00 60.44 189 ASP A C 1
ATOM 1555 O O . ASP A 1 189 ? -9.101 73.218 11.455 1.00 60.44 189 ASP A O 1
ATOM 1559 N N . PRO A 1 190 ? -8.196 72.735 13.464 1.00 62.84 190 PRO A N 1
ATOM 1560 C CA . PRO A 1 190 ? -9.284 73.303 14.267 1.00 62.84 190 PRO A CA 1
ATOM 1561 C C . PRO A 1 190 ? -9.623 74.777 13.993 1.00 62.84 190 PRO A C 1
ATOM 1563 O O . PRO A 1 190 ? -10.756 75.186 14.236 1.00 62.84 190 PRO A O 1
ATOM 1566 N N . ARG A 1 191 ? -8.687 75.597 13.484 1.00 63.81 191 ARG A N 1
ATOM 1567 C CA . ARG A 1 191 ? -8.940 77.038 13.236 1.00 63.81 191 ARG A CA 1
ATOM 1568 C C . ARG A 1 191 ? -9.622 77.324 11.895 1.00 63.81 191 ARG A C 1
ATOM 1570 O O . ARG A 1 191 ? -10.081 78.443 11.683 1.00 63.81 191 ARG A O 1
ATOM 1577 N N . ARG A 1 192 ? -9.661 76.352 10.975 1.00 64.19 192 ARG A N 1
ATOM 1578 C CA . ARG A 1 192 ? -10.112 76.555 9.582 1.00 64.19 192 ARG A CA 1
ATOM 1579 C C . ARG A 1 192 ? -11.477 75.951 9.247 1.00 64.19 192 ARG A C 1
ATOM 1581 O O . ARG A 1 192 ? -11.988 76.200 8.159 1.00 64.19 192 ARG A O 1
ATOM 1588 N N . GLY A 1 193 ? -12.095 75.242 10.188 1.00 66.31 193 GLY A N 1
ATOM 1589 C CA . GLY A 1 193 ? -13.437 74.684 10.032 1.00 66.31 193 GLY A CA 1
ATOM 1590 C C . GLY A 1 193 ? -13.536 73.546 8.997 1.00 66.31 193 GLY A C 1
ATOM 1591 O O . GLY A 1 193 ? -12.534 73.133 8.408 1.00 66.31 193 GLY A O 1
ATOM 1592 N N . PRO A 1 194 ? -14.741 72.986 8.796 1.00 70.62 194 PRO A N 1
ATOM 1593 C CA . PRO A 1 194 ? -14.946 71.805 7.958 1.00 70.62 194 PRO A CA 1
ATOM 1594 C C . PRO A 1 194 ? -14.631 72.012 6.470 1.00 70.62 194 PRO A C 1
ATOM 1596 O O . PRO A 1 194 ? -15.068 72.982 5.849 1.00 70.62 194 PRO A O 1
ATOM 1599 N N . ILE A 1 195 ? -13.919 71.053 5.869 1.00 65.75 195 ILE A N 1
ATOM 1600 C CA . ILE A 1 195 ? -13.504 71.102 4.460 1.00 65.75 195 ILE A CA 1
ATOM 1601 C C . ILE A 1 195 ? -14.733 70.970 3.542 1.00 65.75 195 ILE A C 1
ATOM 1603 O O . ILE A 1 195 ? -15.394 69.929 3.507 1.00 65.75 195 ILE A O 1
ATOM 1607 N N . ARG A 1 196 ? -15.028 72.009 2.748 1.00 61.22 196 ARG A N 1
ATOM 1608 C CA . ARG A 1 196 ? -16.083 71.976 1.720 1.00 61.22 196 ARG A CA 1
ATOM 1609 C C . ARG A 1 196 ? -15.595 71.161 0.517 1.00 61.22 196 ARG A C 1
ATOM 1611 O O . ARG A 1 196 ? -14.657 71.567 -0.161 1.00 61.22 196 ARG A O 1
ATOM 1618 N N . LYS A 1 197 ? -16.224 70.010 0.249 1.00 59.88 197 LYS A N 1
ATOM 1619 C CA . LYS A 1 197 ? -15.914 69.145 -0.904 1.00 59.88 197 LYS A CA 1
ATOM 1620 C C . LYS A 1 197 ? -16.334 69.839 -2.209 1.00 59.88 197 LYS A C 1
ATOM 1622 O O . LYS A 1 197 ? -17.498 69.766 -2.591 1.00 59.88 197 LYS A O 1
ATOM 1627 N N . THR A 1 198 ? -15.416 70.506 -2.904 1.00 54.97 198 THR A N 1
ATOM 1628 C CA . THR A 1 198 ? -15.599 70.823 -4.327 1.00 54.97 198 THR A CA 1
ATOM 1629 C C . THR A 1 198 ? -15.205 69.594 -5.141 1.00 54.97 198 THR A C 1
ATOM 1631 O O . THR A 1 198 ? -14.091 69.083 -5.055 1.00 54.97 198 THR A O 1
ATOM 1634 N N . ALA A 1 199 ? -16.187 69.051 -5.856 1.00 49.28 199 ALA A N 1
ATOM 1635 C CA . ALA A 1 199 ? -16.087 67.812 -6.605 1.00 49.28 199 ALA A CA 1
ATOM 1636 C C . ALA A 1 199 ? -15.094 67.932 -7.771 1.00 49.28 199 ALA A C 1
ATOM 1638 O O . ALA A 1 199 ? -15.283 68.744 -8.671 1.00 49.28 199 ALA A O 1
ATOM 1639 N N . ALA A 1 200 ? -14.087 67.063 -7.795 1.00 49.53 200 ALA A N 1
ATOM 1640 C CA . ALA A 1 200 ? -13.380 66.699 -9.015 1.00 49.53 200 ALA A CA 1
ATOM 1641 C C . ALA A 1 200 ? -13.604 65.201 -9.243 1.00 49.53 200 ALA A C 1
ATOM 1643 O O . ALA A 1 200 ? -12.841 64.356 -8.781 1.00 49.53 200 ALA A O 1
ATOM 1644 N N . ILE A 1 201 ? -14.713 64.876 -9.909 1.00 56.03 201 ILE A N 1
ATOM 1645 C CA . ILE A 1 201 ? -14.980 63.532 -10.421 1.00 56.03 201 ILE A CA 1
ATOM 1646 C C . ILE A 1 201 ? -13.998 63.312 -11.576 1.00 56.03 201 ILE A C 1
ATOM 1648 O O . ILE A 1 201 ? -14.193 63.839 -12.667 1.00 56.03 201 ILE A O 1
ATOM 1652 N N .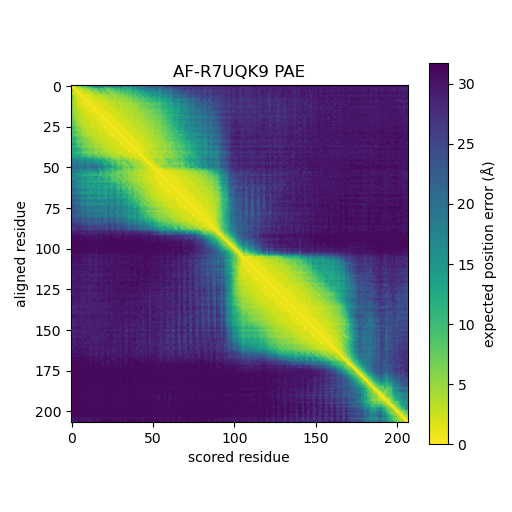 LYS A 1 202 ? -12.922 62.559 -11.339 1.00 60.12 202 LYS A N 1
ATOM 1653 C CA . LYS A 1 202 ? -12.162 61.912 -12.413 1.00 60.12 202 LYS A CA 1
ATOM 1654 C C . LYS A 1 202 ? -12.655 60.476 -12.492 1.00 60.12 202 LYS A C 1
ATOM 1656 O O . LYS A 1 202 ? -12.306 59.646 -11.658 1.00 60.12 202 LYS A O 1
ATOM 1661 N N . THR A 1 203 ? -13.540 60.219 -13.445 1.00 64.62 203 THR A N 1
ATOM 1662 C CA . THR A 1 203 ? -13.966 58.871 -13.818 1.00 64.62 203 THR A CA 1
ATOM 1663 C C . THR A 1 203 ? -12.741 58.043 -14.213 1.00 64.62 203 THR A C 1
ATOM 1665 O O . THR A 1 203 ? -11.902 58.499 -14.989 1.00 64.62 203 THR A O 1
ATOM 1668 N N . LEU A 1 204 ? -12.619 56.840 -13.648 1.00 64.06 204 LEU A N 1
ATOM 1669 C CA . LEU A 1 204 ? -11.565 55.889 -14.005 1.00 64.06 204 LEU A CA 1
ATOM 1670 C C . LEU A 1 204 ? -11.863 55.247 -15.376 1.00 64.06 204 LEU A C 1
ATOM 1672 O O . LEU A 1 204 ? -13.039 55.134 -15.741 1.00 64.06 204 LEU A O 1
ATOM 1676 N N . PRO A 1 205 ? -10.834 54.829 -16.136 1.00 54.62 205 PRO A N 1
ATOM 1677 C CA . PRO A 1 205 ? -11.013 54.235 -17.457 1.00 54.62 205 PRO A CA 1
ATOM 1678 C C . PRO A 1 205 ? -11.755 52.900 -17.364 1.00 54.62 205 PRO A C 1
ATOM 1680 O O . PRO A 1 205 ? -11.529 52.119 -16.440 1.00 54.62 205 PRO A O 1
ATOM 1683 N N . ARG A 1 206 ? -12.639 52.642 -18.331 1.00 57.00 206 ARG A N 1
ATOM 1684 C CA . ARG A 1 206 ? -13.283 51.335 -18.489 1.00 57.00 206 ARG A CA 1
ATOM 1685 C C . ARG A 1 206 ? -12.318 50.371 -19.182 1.00 57.00 206 ARG A C 1
ATOM 1687 O O . ARG A 1 206 ? -11.586 50.796 -20.071 1.00 57.00 206 ARG A O 1
ATOM 1694 N N . ILE A 1 207 ? -12.338 49.129 -18.702 1.00 57.00 207 ILE A N 1
ATOM 1695 C CA . ILE A 1 207 ? -11.548 47.976 -19.160 1.00 57.00 207 ILE A CA 1
ATOM 1696 C C . ILE A 1 207 ? -11.845 47.690 -20.633 1.00 57.00 207 ILE A C 1
ATOM 1698 O O . ILE A 1 207 ? -13.046 47.755 -20.990 1.00 57.00 207 ILE A O 1
#